Protein 6TR1 (pdb70)

Structure (mmCIF, N/CA/C/O backbone):
data_6TR1
#
_entry.id   6TR1
#
_cell.length_a   94.800
_cell.length_b   94.800
_cell.length_c   160.220
_cell.angle_alpha   90.000
_cell.angle_beta   90.000
_cell.angle_gamma   120.000
#
_symmetry.space_group_name_H-M   'H 3'
#
loop_
_entity.id
_entity.type
_entity.pdbx_description
1 polymer 'Cytochrome c6'
2 polymer 'Cytochrome c6'
3 polymer 'Cytochrome c6'
4 non-polymer 'HEME C'
5 non-polymer 'SODIUM ION'
6 water water
#
loop_
_atom_site.group_PDB
_atom_site.id
_atom_site.type_symbol
_atom_site.label_atom_id
_atom_site.label_alt_id
_atom_site.label_comp_id
_atom_site.label_asym_id
_atom_site.label_entity_id
_atom_site.label_seq_id
_atom_site.pdbx_PDB_ins_code
_atom_site.Cartn_x
_atom_site.Cartn_y
_atom_site.Cartn_z
_atom_site.occupancy
_atom_site.B_iso_or_equiv
_atom_site.auth_seq_id
_atom_site.auth_comp_id
_atom_site.auth_asym_id
_atom_site.auth_atom_id
_atom_site.pdbx_PDB_model_num
ATOM 1 N N . ALA A 1 1 ? -40.016 4.458 -13.810 1.00 29.00 1 ALA A N 1
ATOM 2 C CA . ALA A 1 1 ? -39.353 4.127 -12.495 1.00 31.16 1 ALA A CA 1
ATOM 3 C C . ALA A 1 1 ? -39.399 2.705 -12.117 1.00 27.86 1 ALA A C 1
ATOM 4 O O . ALA A 1 1 ? -40.234 1.923 -12.576 1.00 27.36 1 ALA A O 1
ATOM 6 N N . ASP A 1 2 ? -38.517 2.397 -11.166 1.00 26.08 2 ASP A N 1
ATOM 7 C CA . ASP A 1 2 ? -38.407 1.064 -10.604 1.00 25.38 2 ASP A CA 1
ATOM 8 C C . ASP A 1 2 ? -39.122 1.202 -9.204 1.00 21.08 2 ASP A C 1
ATOM 9 O O . ASP A 1 2 ? -38.538 1.576 -8.259 1.00 24.87 2 ASP A O 1
ATOM 14 N N . LEU A 1 3 ? -40.391 0.917 -9.165 1.00 24.01 3 LEU A N 1
ATOM 15 C CA . LEU A 1 3 ? -41.192 0.952 -7.922 1.00 24.35 3 LEU A CA 1
ATOM 16 C C . LEU A 1 3 ? -40.637 0.098 -6.782 1.00 22.39 3 LEU A C 1
ATOM 17 O O . LEU A 1 3 ? -40.697 0.520 -5.625 1.00 19.91 3 LEU A O 1
ATOM 22 N N . ALA A 1 4 ? -40.091 -1.081 -7.087 1.00 23.56 4 ALA A N 1
ATOM 23 C CA . ALA A 1 4 ? -39.554 -1.963 -6.078 1.00 24.26 4 ALA A CA 1
ATOM 24 C C . ALA A 1 4 ? -38.288 -1.304 -5.458 1.00 22.34 4 ALA A C 1
ATOM 25 O O . ALA A 1 4 ? -38.078 -1.313 -4.230 1.00 20.05 4 ALA A O 1
ATOM 27 N N . ASN A 1 5 ? -37.493 -0.653 -6.285 1.00 21.44 5 ASN A N 1
ATOM 28 C CA . ASN A 1 5 ? -36.326 0.069 -5.809 1.00 24.22 5 ASN A CA 1
ATOM 29 C C . ASN A 1 5 ? -36.740 1.254 -4.936 1.00 21.03 5 ASN A C 1
ATOM 30 O O . ASN A 1 5 ? -36.135 1.531 -3.880 1.00 17.10 5 ASN A O 1
ATOM 35 N N . GLY A 1 6 ? -37.775 1.945 -5.390 1.00 19.04 6 GLY A N 1
ATOM 36 C CA . GLY A 1 6 ? -38.384 3.007 -4.602 1.00 20.06 6 GLY A CA 1
ATOM 37 C C . GLY A 1 6 ? -38.765 2.646 -3.162 1.00 18.31 6 GLY A C 1
ATOM 38 O O . GLY A 1 6 ? -38.549 3.400 -2.209 1.00 16.43 6 GLY A O 1
ATOM 39 N N . ALA A 1 7 ? -39.444 1.497 -3.036 1.00 16.52 7 ALA A N 1
ATOM 40 C CA . ALA A 1 7 ? -39.856 0.968 -1.789 1.00 17.81 7 ALA A CA 1
ATOM 41 C C . ALA A 1 7 ? -38.648 0.719 -0.812 1.00 14.80 7 ALA A C 1
ATOM 42 O O . ALA A 1 7 ? -38.842 0.925 0.356 1.00 17.37 7 ALA A O 1
ATOM 44 N N . LYS A 1 8 ? -37.558 0.049 -1.298 1.00 14.69 8 LYS A N 1
ATOM 45 C CA . LYS A 1 8 ? -36.372 -0.042 -0.591 1.00 20.19 8 LYS A CA 1
ATOM 46 C C . LYS A 1 8 ? -35.758 1.239 -0.127 1.00 17.73 8 LYS A C 1
ATOM 47 O O . LYS A 1 8 ? -35.428 1.380 1.041 1.00 16.70 8 LYS A O 1
ATOM 53 N N . VAL A 1 9 ? -35.682 2.229 -1.018 1.00 20.33 9 VAL A N 1
ATOM 54 C CA . VAL A 1 9 ? -35.318 3.640 -0.692 1.00 18.47 9 VAL A CA 1
ATOM 55 C C . VAL A 1 9 ? -36.129 4.267 0.436 1.00 15.34 9 VAL A C 1
ATOM 56 O O . VAL A 1 9 ? -35.616 4.714 1.401 1.00 18.19 9 VAL A O 1
ATOM 60 N N . PHE A 1 10 ? -37.419 4.139 0.328 1.00 17.02 10 PHE A N 1
ATOM 61 C CA . PHE A 1 10 ? -38.396 4.576 1.286 1.00 15.16 10 PHE A CA 1
ATOM 62 C C . PHE A 1 10 ? -38.125 3.987 2.656 1.00 15.61 10 PHE A C 1
ATOM 63 O O . PHE A 1 10 ? -38.019 4.732 3.679 1.00 17.65 10 PHE A O 1
ATOM 71 N N . SER A 1 11 ? -37.915 2.632 2.653 1.00 19.57 11 SER A N 1
ATOM 72 C CA . SER A 1 11 ? -37.742 1.889 3.903 1.00 18.33 11 SER A CA 1
ATOM 73 C C . SER A 1 11 ? -36.537 2.457 4.718 1.00 17.53 11 SER A C 1
ATOM 74 O O . SER A 1 11 ? -36.585 2.671 5.931 1.00 21.31 11 SER A O 1
ATOM 77 N N . GLY A 1 12 ? -35.456 2.742 4.026 1.00 18.69 12 GLY A N 1
ATOM 78 C CA . GLY A 1 12 ? -34.214 3.169 4.639 1.00 18.01 12 GLY A CA 1
ATOM 79 C C . GLY A 1 12 ? -34.111 4.635 4.929 1.00 17.11 12 GLY A C 1
ATOM 80 O O . GLY A 1 12 ? -33.197 5.043 5.621 1.00 19.59 12 GLY A O 1
ATOM 81 N N . ASN A 1 13 ? -34.904 5.435 4.177 1.00 18.97 13 ASN A N 1
ATOM 82 C CA . ASN A 1 13 ? -34.628 6.886 4.134 1.00 18.39 13 ASN A CA 1
ATOM 83 C C . ASN A 1 13 ? -35.803 7.755 4.447 1.00 16.38 13 ASN A C 1
ATOM 84 O O . ASN A 1 13 ? -35.573 8.934 4.674 1.00 19.98 13 ASN A O 1
ATOM 89 N N . CYS A 1 14 ? -37.016 7.221 4.423 1.00 17.60 14 CYS A N 1
ATOM 90 C CA . CYS A 1 14 ? -38.195 8.048 4.580 1.00 15.41 14 CYS A CA 1
ATOM 91 C C . CYS A 1 14 ? -39.145 7.591 5.719 1.00 16.76 14 CYS A C 1
ATOM 92 O O . CYS A 1 14 ? -39.776 8.369 6.408 1.00 20.04 14 CYS A O 1
ATOM 95 N N . ALA A 1 15 ? -39.227 6.326 5.904 1.00 19.18 15 ALA A N 1
ATOM 96 C CA . ALA A 1 15 ? -40.173 5.753 6.883 1.00 19.73 15 ALA A CA 1
ATOM 97 C C . ALA A 1 15 ? -39.859 6.008 8.385 1.00 19.43 15 ALA A C 1
ATOM 98 O O . ALA A 1 15 ? -40.806 5.934 9.175 1.00 27.25 15 ALA A O 1
ATOM 100 N N . ALA A 1 16 ? -38.624 6.394 8.776 1.00 21.46 16 ALA A N 1
ATOM 101 C CA . ALA A 1 16 ? -38.395 6.876 10.153 1.00 22.76 16 ALA A CA 1
ATOM 102 C C . ALA A 1 16 ? -39.334 8.066 10.473 1.00 24.95 16 ALA A C 1
ATOM 103 O O . ALA A 1 16 ? -39.719 8.321 11.658 1.00 24.68 16 ALA A O 1
ATOM 105 N N . CYS A 1 17 ? -39.696 8.820 9.420 1.00 18.71 17 CYS A N 1
ATOM 106 C CA . CYS A 1 17 ? -40.698 9.916 9.628 1.00 17.64 17 CYS A CA 1
ATOM 107 C C . CYS A 1 17 ? -42.019 9.625 9.109 1.00 15.29 17 CYS A C 1
ATOM 108 O O . CYS A 1 17 ? -43.014 10.040 9.678 1.00 19.90 17 CYS A O 1
ATOM 111 N N . HIS A 1 18 ? -42.087 9.005 7.958 1.00 15.81 18 HIS A N 1
ATOM 112 C CA . HIS A 1 18 ? -43.343 8.743 7.239 1.00 17.72 18 HIS A CA 1
ATOM 113 C C . HIS A 1 18 ? -43.815 7.276 7.347 1.00 17.24 18 HIS A C 1
ATOM 114 O O . HIS A 1 18 ? -44.404 6.704 6.470 1.00 18.07 18 HIS A O 1
ATOM 121 N N . MET A 1 19 ? -43.600 6.783 8.581 1.00 26.74 19 MET A N 1
ATOM 122 C CA . MET A 1 19 ? -44.014 5.488 8.998 1.00 27.57 19 MET A CA 1
ATOM 123 C C . MET A 1 19 ? -45.403 5.132 8.526 1.00 20.49 19 MET A C 1
ATOM 124 O O . MET A 1 19 ? -46.366 5.799 8.927 1.00 19.21 19 MET A O 1
ATOM 129 N N . GLY A 1 20 ? -45.514 4.136 7.678 1.00 22.57 20 GLY A N 1
ATOM 130 C CA . GLY A 1 20 ? -46.843 3.706 7.200 1.00 21.72 20 GLY A CA 1
ATOM 131 C C . GLY A 1 20 ? -47.699 4.770 6.492 1.00 19.97 20 GLY A C 1
ATOM 132 O O . GLY A 1 20 ? -48.851 4.618 6.301 1.00 22.92 20 GLY A O 1
ATOM 133 N N . GLY A 1 21 ? -47.023 5.856 6.075 1.00 22.31 21 GLY A N 1
ATOM 134 C CA . GLY A 1 21 ? -47.652 6.801 5.225 1.00 20.76 21 GLY A CA 1
ATOM 135 C C . GLY A 1 21 ? -48.010 8.025 6.027 1.00 17.78 21 GLY A C 1
ATOM 136 O O . GLY A 1 21 ? -48.648 8.902 5.456 1.00 16.67 21 GLY A O 1
ATOM 137 N N . GLY A 1 22 ? -47.571 8.136 7.297 1.00 16.51 22 GLY A N 1
ATOM 138 C CA . GLY A 1 22 ? -47.995 9.220 8.192 1.00 18.22 22 GLY A CA 1
ATOM 139 C C . GLY A 1 22 ? -46.909 10.294 8.150 1.00 18.00 22 GLY A C 1
ATOM 140 O O . GLY A 1 22 ? -46.259 10.583 7.069 1.00 21.11 22 GLY A O 1
ATOM 141 N N . ASN A 1 23 ? -46.712 10.876 9.294 1.00 18.79 23 ASN A N 1
ATOM 142 C CA . ASN A 1 23 ? -45.713 11.940 9.538 1.00 19.85 23 ASN A CA 1
ATOM 143 C C . ASN A 1 23 ? -45.631 12.250 11.057 1.00 17.51 23 ASN A C 1
ATOM 144 O O . ASN A 1 23 ? -46.469 12.904 11.703 1.00 22.84 23 ASN A O 1
ATOM 149 N N . VAL A 1 24 ? -44.593 11.675 11.603 1.00 19.23 24 VAL A N 1
ATOM 150 C CA . VAL A 1 24 ? -44.343 11.805 13.046 1.00 19.32 24 VAL A CA 1
ATOM 151 C C . VAL A 1 24 ? -43.913 13.172 13.442 1.00 20.16 24 VAL A C 1
ATOM 152 O O . VAL A 1 24 ? -44.030 13.474 14.646 1.00 25.69 24 VAL A O 1
ATOM 156 N N . VAL A 1 25 ? -43.418 14.021 12.492 1.00 16.44 25 VAL A N 1
ATOM 157 C CA . VAL A 1 25 ? -42.861 15.368 12.817 1.00 18.10 25 VAL A CA 1
ATOM 158 C C . VAL A 1 25 ? -43.939 16.486 12.733 1.00 18.94 25 VAL A C 1
ATOM 159 O O . VAL A 1 25 ? -44.047 17.307 13.588 1.00 21.11 25 VAL A O 1
ATOM 163 N N . MET A 1 26 ? -44.721 16.498 11.641 1.00 19.24 26 MET A N 1
ATOM 164 C CA . MET A 1 26 ? -45.781 17.481 11.374 1.00 22.01 26 MET A CA 1
ATOM 165 C C . MET A 1 26 ? -46.943 16.639 10.866 1.00 20.74 26 MET A C 1
ATOM 166 O O . MET A 1 26 ? -46.954 16.231 9.691 1.00 18.77 26 MET A O 1
ATOM 171 N N . ALA A 1 27 ? -47.921 16.409 11.786 1.00 18.45 27 ALA A N 1
ATOM 172 C CA . ALA A 1 27 ? -48.868 15.275 11.598 1.00 18.71 27 ALA A CA 1
ATOM 173 C C . ALA A 1 27 ? -49.928 15.500 10.574 1.00 14.30 27 ALA A C 1
ATOM 174 O O . ALA A 1 27 ? -50.514 14.556 10.073 1.00 20.26 27 ALA A O 1
ATOM 176 N N . ASN A 1 28 ? -50.098 16.780 10.099 1.00 16.79 28 ASN A N 1
ATOM 177 C CA . ASN A 1 28 ? -50.944 17.131 8.943 1.00 16.98 28 ASN A CA 1
ATOM 178 C C . ASN A 1 28 ? -50.270 16.867 7.548 1.00 13.73 28 ASN A C 1
ATOM 179 O O . ASN A 1 28 ? -51.034 16.756 6.611 1.00 20.35 28 ASN A O 1
ATOM 184 N N . LYS A 1 29 ? -48.995 16.671 7.511 1.00 15.67 29 LYS A N 1
ATOM 185 C CA . LYS A 1 29 ? -48.334 16.548 6.237 1.00 22.30 29 LYS A CA 1
ATOM 186 C C . LYS A 1 29 ? -48.033 15.129 5.906 1.00 16.67 29 LYS A C 1
ATOM 187 O O . LYS A 1 29 ? -46.909 14.780 5.848 1.00 16.50 29 LYS A O 1
ATOM 193 N N . THR A 1 30 ? -49.058 14.320 5.754 1.00 16.70 30 THR A N 1
ATOM 194 C CA . THR A 1 30 ? -48.848 12.854 5.471 1.00 15.02 30 THR A CA 1
ATOM 195 C C . THR A 1 30 ? -48.659 12.598 3.965 1.00 14.81 30 THR A C 1
ATOM 196 O O . THR A 1 30 ? -48.695 13.527 3.157 1.00 15.36 30 THR A O 1
ATOM 200 N N . LEU A 1 31 ? -48.407 11.323 3.644 1.00 15.84 31 LEU A N 1
ATOM 201 C CA . LEU A 1 31 ? -48.268 10.809 2.357 1.00 16.03 31 LEU A CA 1
ATOM 202 C C . LEU A 1 31 ? -49.534 10.263 1.828 1.00 16.49 31 LEU A C 1
ATOM 203 O O . LEU A 1 31 ? -49.522 9.722 0.748 1.00 17.11 31 LEU A O 1
ATOM 208 N N . LYS A 1 32 ? -50.671 10.459 2.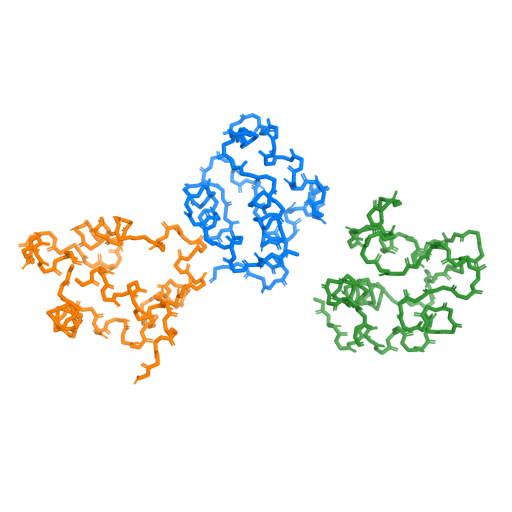503 1.00 18.25 32 LYS A N 1
ATOM 209 C CA . LYS A 1 32 ? -51.956 10.020 1.930 1.00 18.65 32 LYS A CA 1
ATOM 210 C C . LYS A 1 32 ? -52.409 10.882 0.813 1.00 15.02 32 LYS A C 1
ATOM 211 O O . LYS A 1 32 ? -52.087 12.085 0.770 1.00 16.26 32 LYS A O 1
ATOM 217 N N . LYS A 1 33 ? -53.130 10.297 -0.151 1.00 18.32 33 LYS A N 1
ATOM 218 C CA . LYS A 1 33 ? -53.466 10.978 -1.358 1.00 17.99 33 LYS A CA 1
ATOM 219 C C . LYS A 1 33 ? -54.216 12.273 -1.068 1.00 16.25 33 LYS A C 1
ATOM 220 O O . LYS A 1 33 ? -53.857 13.386 -1.689 1.00 14.79 33 LYS A O 1
ATOM 226 N N . GLU A 1 34 ? -55.271 12.192 -0.268 1.00 19.95 34 GLU A N 1
ATOM 227 C CA . GLU A 1 34 ? -56.002 13.434 0.057 1.00 19.80 34 GLU A CA 1
ATOM 228 C C . GLU A 1 34 ? -55.126 14.566 0.605 1.00 20.51 34 GLU A C 1
ATOM 229 O O . GLU A 1 34 ? -55.388 15.796 0.248 1.00 23.44 34 GLU A O 1
ATOM 235 N N . ALA A 1 35 ? -54.182 14.213 1.490 1.00 15.89 35 ALA A N 1
ATOM 236 C CA . ALA A 1 35 ? -53.284 15.146 2.079 1.00 15.18 35 ALA A CA 1
ATOM 237 C C . ALA A 1 35 ? -52.395 15.754 0.989 1.00 13.25 35 ALA A C 1
ATOM 238 O O . ALA A 1 35 ? -52.317 16.989 0.823 1.00 15.51 35 ALA A O 1
ATOM 240 N N . LEU A 1 36 ? -51.767 14.890 0.192 1.00 14.43 36 LEU A N 1
ATOM 241 C CA . LEU A 1 36 ? -50.970 15.435 -0.869 1.00 14.12 36 LEU A CA 1
ATOM 242 C C . LEU A 1 36 ? -51.677 16.386 -1.787 1.00 14.84 36 LEU A C 1
ATOM 243 O O . LEU A 1 36 ? -51.103 17.529 -2.160 1.00 15.40 36 LEU A O 1
ATOM 248 N N . GLU A 1 37 ? -52.875 15.959 -2.187 1.00 17.16 37 GLU A N 1
ATOM 249 C CA . GLU A 1 37 ? -53.662 16.877 -3.048 1.00 15.87 37 GLU A CA 1
ATOM 250 C C . GLU A 1 37 ? -53.973 18.255 -2.367 1.00 15.81 37 GLU A C 1
ATOM 251 O O . GLU A 1 37 ? -53.968 19.298 -3.039 1.00 15.51 37 GLU A O 1
ATOM 257 N N . GLN A 1 38 ? -54.256 18.304 -1.059 1.00 17.58 38 GLN A N 1
ATOM 258 C CA . GLN A 1 38 ? -54.498 19.594 -0.346 1.00 17.97 38 GLN A CA 1
ATOM 259 C C . GLN A 1 38 ? -53.326 20.619 -0.509 1.00 17.47 38 GLN A C 1
ATOM 260 O O . GLN A 1 38 ? -53.558 21.834 -0.642 1.00 17.42 38 GLN A O 1
ATOM 266 N N . PHE A 1 39 ? -52.080 20.125 -0.540 1.00 17.49 39 PHE A N 1
ATOM 267 C CA . PHE A 1 39 ? -50.917 20.932 -0.729 1.00 17.59 39 PHE A CA 1
ATOM 268 C C . PHE A 1 39 ? -50.275 20.973 -2.107 1.00 15.63 39 PHE A C 1
ATOM 269 O O . PHE A 1 39 ? -49.091 21.354 -2.150 1.00 19.78 39 PHE A O 1
ATOM 277 N N . GLY A 1 40 ? -51.017 20.570 -3.145 1.00 15.11 40 GLY A N 1
ATOM 278 C CA . GLY A 1 40 ? -50.470 20.535 -4.491 1.00 17.91 40 GLY A CA 1
ATOM 279 C C . GLY A 1 40 ? -49.192 19.652 -4.659 1.00 18.14 40 GLY A C 1
ATOM 280 O O . GLY A 1 40 ? -48.319 19.939 -5.512 1.00 19.10 40 GLY A O 1
ATOM 281 N N . MET A 1 41 ? -49.121 18.555 -3.885 1.00 15.76 41 MET A N 1
ATOM 282 C CA . MET A 1 41 ? -47.935 17.671 -3.865 1.00 18.10 41 MET A CA 1
ATOM 283 C C . MET A 1 41 ? -48.288 16.315 -4.465 1.00 16.76 41 MET A C 1
ATOM 284 O O . MET A 1 41 ? -47.438 15.465 -4.484 1.00 16.55 41 MET A O 1
ATOM 289 N N . TYR A 1 42 ? -49.451 16.113 -5.120 1.00 16.97 42 TYR A N 1
ATOM 290 C CA . TYR A 1 42 ? -49.729 14.853 -5.666 1.00 18.23 42 TYR A CA 1
ATOM 291 C C . TYR A 1 42 ? -49.282 14.777 -7.149 1.00 16.32 42 TYR A C 1
ATOM 292 O O . TYR A 1 42 ? -50.091 14.635 -8.054 1.00 17.77 42 TYR A O 1
ATOM 301 N N . SER A 1 43 ? -47.967 14.782 -7.335 1.00 13.80 43 SER A N 1
ATOM 302 C CA . SER A 1 43 ? -47.322 14.650 -8.588 1.00 15.20 43 SER A CA 1
ATOM 303 C C . SER A 1 43 ? -45.872 14.228 -8.452 1.00 15.58 43 SER A C 1
ATOM 304 O O . SER A 1 43 ? -45.135 14.507 -7.431 1.00 14.13 43 SER A O 1
ATOM 307 N N . GLU A 1 44 ? -45.391 13.546 -9.496 1.00 14.03 44 GLU A N 1
ATOM 308 C CA . GLU A 1 44 ? -44.026 13.088 -9.375 1.00 17.94 44 GLU A CA 1
ATOM 309 C C . GLU A 1 44 ? -43.040 14.211 -9.252 1.00 17.01 44 GLU A C 1
ATOM 310 O O . GLU A 1 44 ? -42.110 14.153 -8.352 1.00 14.21 44 GLU A O 1
ATOM 316 N N . GLU A 1 45 ? -43.187 15.254 -10.113 1.00 17.14 45 GLU A N 1
ATOM 317 C CA . GLU A 1 45 ? -42.294 16.330 -10.100 1.00 17.77 45 GLU A CA 1
ATOM 318 C C . GLU A 1 45 ? -42.360 17.118 -8.785 1.00 15.32 45 GLU A C 1
ATOM 319 O O . GLU A 1 45 ? -41.260 17.434 -8.219 1.00 17.25 45 GLU A O 1
ATOM 325 N N . ALA A 1 46 ? -43.550 17.290 -8.185 1.00 15.11 46 ALA A N 1
ATOM 326 C CA . ALA A 1 46 ? -43.583 17.946 -6.857 1.00 12.58 46 ALA A CA 1
ATOM 327 C C . ALA A 1 46 ? -42.754 17.196 -5.738 1.00 13.08 46 ALA A C 1
ATOM 328 O O . ALA A 1 46 ? -42.004 17.818 -4.891 1.00 13.30 46 ALA A O 1
ATOM 330 N N . ILE A 1 47 ? -42.892 15.868 -5.714 1.00 12.51 47 ILE A N 1
ATOM 331 C CA . ILE A 1 47 ? -42.252 15.077 -4.711 1.00 14.67 47 ILE A CA 1
ATOM 332 C C . ILE A 1 47 ? -40.756 15.070 -4.940 1.00 15.49 47 ILE A C 1
ATOM 333 O O . ILE A 1 47 ? -39.992 15.159 -4.045 1.00 14.44 47 ILE A O 1
ATOM 338 N N . ILE A 1 48 ? -40.351 14.782 -6.175 1.00 17.70 48 ILE A N 1
ATOM 339 C CA . ILE A 1 48 ? -38.922 14.873 -6.562 1.00 17.56 48 ILE A CA 1
ATOM 340 C C . ILE A 1 48 ? -38.311 16.182 -6.070 1.00 16.83 48 ILE A C 1
ATOM 341 O O . ILE A 1 48 ? -37.295 16.150 -5.448 1.00 15.28 48 ILE A O 1
ATOM 346 N N . TYR A 1 49 ? -38.989 17.309 -6.329 1.00 14.11 49 TYR A N 1
ATOM 347 C CA . TYR A 1 49 ? -38.533 18.610 -5.851 1.00 14.49 49 TYR A CA 1
ATOM 348 C C . TYR A 1 49 ? -38.280 18.595 -4.409 1.00 16.54 49 TYR A C 1
ATOM 349 O O . TYR A 1 49 ? -37.217 19.034 -4.014 1.00 18.02 49 TYR A O 1
ATOM 358 N N . GLN A 1 50 ? -39.323 18.246 -3.654 1.00 16.31 50 GLN A N 1
ATOM 359 C CA . GLN A 1 50 ? -39.228 18.221 -2.154 1.00 19.13 50 GLN A CA 1
ATOM 360 C C . GLN A 1 50 ? -38.129 17.312 -1.596 1.00 16.84 50 GLN A C 1
ATOM 361 O O . GLN A 1 50 ? -37.537 17.701 -0.595 1.00 15.23 50 GLN A O 1
ATOM 367 N N . VAL A 1 51 ? -37.950 16.136 -2.174 1.00 17.04 51 VAL A N 1
ATOM 368 C CA . VAL A 1 51 ? -36.963 15.156 -1.746 1.00 13.88 51 VAL A CA 1
ATOM 369 C C . VAL A 1 51 ? -35.513 15.730 -2.017 1.00 14.68 51 VAL A C 1
ATOM 370 O O . VAL A 1 51 ? -34.598 15.782 -1.168 1.00 17.33 51 VAL A O 1
ATOM 374 N N . GLN A 1 52 ? -35.360 16.255 -3.231 1.00 15.12 52 GLN A N 1
ATOM 375 C CA . GLN A 1 52 ? -34.143 16.976 -3.575 1.00 20.61 52 GLN A CA 1
ATOM 376 C C . GLN A 1 52 ? -33.786 18.129 -2.625 1.00 15.72 52 GLN A C 1
ATOM 377 O O . GLN A 1 52 ? -32.655 18.199 -2.117 1.00 20.20 52 GLN A O 1
ATOM 383 N N . HIS A 1 53 ? -34.689 19.057 -2.264 1.00 15.46 53 HIS A N 1
ATOM 384 C CA . HIS A 1 53 ? -34.277 20.290 -1.619 1.00 18.89 53 HIS A CA 1
ATOM 385 C C . HIS A 1 53 ? -34.589 20.312 -0.106 1.00 17.25 53 HIS A C 1
ATOM 386 O O . HIS A 1 53 ? -34.109 21.182 0.632 1.00 20.05 53 HIS A O 1
ATOM 393 N N . GLY A 1 54 ? -35.355 19.303 0.387 1.00 18.61 54 GLY A N 1
ATOM 394 C CA . GLY A 1 54 ? -36.055 19.337 1.739 1.00 17.14 54 GLY A CA 1
ATOM 395 C C . GLY A 1 54 ? -37.082 20.442 1.863 1.00 17.76 54 GLY A C 1
ATOM 396 O O . GLY A 1 54 ? -37.356 21.194 0.825 1.00 17.99 54 GLY A O 1
ATOM 397 N N . LYS A 1 55 ? -37.594 20.603 3.106 1.00 17.63 55 LYS A N 1
ATOM 398 C CA . LYS A 1 55 ? -38.515 21.672 3.513 1.00 16.73 55 LYS A CA 1
ATOM 399 C C . LYS A 1 55 ? -38.677 21.657 4.986 1.00 16.59 55 LYS A C 1
ATOM 400 O O . LYS A 1 55 ? -39.227 20.685 5.552 1.00 20.41 55 LYS A O 1
ATOM 406 N N . ASN A 1 56 ? -38.176 22.729 5.610 1.00 22.92 56 ASN A N 1
ATOM 407 C CA . ASN A 1 56 ? -38.258 22.908 7.029 1.00 21.73 56 ASN A CA 1
ATOM 408 C C . ASN A 1 56 ? -37.613 21.726 7.688 1.00 20.81 56 ASN A C 1
ATOM 409 O O . ASN A 1 56 ? -36.411 21.419 7.430 1.00 21.32 56 ASN A O 1
ATOM 414 N N . ALA A 1 57 ? -38.360 21.030 8.544 1.00 19.87 57 ALA A N 1
ATOM 415 C CA . ALA A 1 57 ? -37.894 19.831 9.187 1.00 19.29 57 ALA A CA 1
ATOM 416 C C . ALA A 1 57 ? -37.588 18.576 8.330 1.00 18.61 57 ALA A C 1
ATOM 417 O O . ALA A 1 57 ? -36.965 17.612 8.789 1.00 22.36 57 ALA A O 1
ATOM 419 N N . MET A 1 58 ? -38.070 18.551 7.045 1.00 17.91 58 MET A N 1
ATOM 420 C CA . MET A 1 58 ? -37.672 17.498 6.164 1.00 18.63 58 MET A CA 1
ATOM 421 C C . MET A 1 58 ? -36.352 17.763 5.516 1.00 20.61 58 MET A C 1
ATOM 422 O O . MET A 1 58 ? -36.194 18.825 4.887 1.00 18.38 58 MET A O 1
ATOM 427 N N . PRO A 1 59 ? -35.378 16.880 5.756 1.00 18.71 59 PRO A N 1
ATOM 428 C CA . PRO A 1 59 ? -34.057 16.889 5.239 1.00 20.90 59 PRO A CA 1
ATOM 429 C C . PRO A 1 59 ? -34.105 16.936 3.682 1.00 16.48 59 PRO A C 1
ATOM 430 O O . PRO A 1 59 ? -35.061 16.394 3.065 1.00 18.27 59 PRO A O 1
ATOM 434 N N . ALA A 1 60 ? -33.044 17.540 3.091 1.00 16.77 60 ALA A N 1
ATOM 435 C CA . ALA A 1 60 ? -32.714 17.480 1.666 1.00 16.75 60 ALA A CA 1
ATOM 436 C C . ALA A 1 60 ? -31.964 16.150 1.349 1.00 18.62 60 ALA A C 1
ATOM 437 O O . ALA A 1 60 ? -31.125 15.674 2.165 1.00 25.16 60 ALA A O 1
ATOM 439 N N . PHE A 1 61 ? -32.246 15.484 0.239 1.00 17.26 61 PHE A N 1
ATOM 440 C CA . PHE A 1 61 ? -31.604 14.306 -0.169 1.00 17.81 61 PHE A CA 1
ATOM 441 C C . PHE A 1 61 ? -30.693 14.425 -1.369 1.00 19.49 61 PHE A C 1
ATOM 442 O O . PHE A 1 61 ? -30.065 13.463 -1.761 1.00 19.38 61 PHE A O 1
ATOM 450 N N . ALA A 1 62 ? -30.661 15.619 -1.999 1.00 22.06 62 ALA A N 1
ATOM 451 C CA . ALA A 1 62 ? -29.711 15.909 -3.036 1.00 25.99 62 ALA A CA 1
ATOM 452 C C . ALA A 1 62 ? -28.310 15.425 -2.652 1.00 24.00 62 ALA A C 1
ATOM 453 O O . ALA A 1 62 ? -27.876 15.623 -1.530 1.00 32.59 62 ALA A O 1
ATOM 455 N N . GLY A 1 63 ? -27.688 14.781 -3.609 1.00 25.51 63 GLY A N 1
ATOM 456 C CA . GLY A 1 63 ? -26.369 14.182 -3.502 1.00 32.48 63 GLY A CA 1
ATOM 457 C C . GLY A 1 63 ? -26.136 13.345 -2.250 1.00 31.56 63 GLY A C 1
ATOM 458 O O . GLY A 1 63 ? -25.016 13.302 -1.748 1.00 33.23 63 GLY A O 1
ATOM 459 N N . ARG A 1 64 ? -27.201 12.711 -1.757 1.00 29.76 64 ARG A N 1
ATOM 460 C CA . ARG A 1 64 ? -27.139 11.615 -0.808 1.00 25.45 64 ARG A CA 1
ATOM 461 C C . ARG A 1 64 ? -27.743 10.400 -1.416 1.00 26.67 64 ARG A C 1
ATOM 462 O O . ARG A 1 64 ? -27.170 9.290 -1.310 1.00 30.68 64 ARG A O 1
ATOM 470 N N . LEU A 1 65 ? -28.911 10.593 -2.040 1.00 25.51 65 LEU A N 1
ATOM 471 C CA . LEU A 1 65 ? -29.490 9.599 -2.907 1.00 27.45 65 LEU A CA 1
ATOM 472 C C . LEU A 1 65 ? -29.175 9.974 -4.319 1.00 23.28 65 LEU A C 1
ATOM 473 O O . LEU A 1 65 ? -29.093 11.133 -4.568 1.00 27.51 65 LEU A O 1
ATOM 478 N N . THR A 1 66 ? -28.996 9.019 -5.241 1.00 26.43 66 THR A N 1
ATOM 479 C CA . THR A 1 66 ? -28.870 9.250 -6.723 1.00 27.56 66 THR A CA 1
ATOM 480 C C . THR A 1 66 ? -30.148 9.822 -7.302 1.00 28.92 66 THR A C 1
ATOM 481 O O . THR A 1 66 ? -31.208 9.778 -6.682 1.00 24.24 66 THR A O 1
ATOM 485 N N . ASP A 1 67 ? -30.028 10.406 -8.482 1.00 27.98 67 ASP A N 1
ATOM 486 C CA . ASP A 1 67 ? -31.145 10.795 -9.299 1.00 27.20 67 ASP A CA 1
ATOM 487 C C . ASP A 1 67 ? -32.123 9.623 -9.426 1.00 25.98 67 ASP A C 1
ATOM 488 O O . ASP A 1 67 ? -33.257 9.855 -9.218 1.00 21.41 67 ASP A O 1
ATOM 493 N N . GLU A 1 68 ? -31.666 8.387 -9.723 1.00 24.08 68 GLU A N 1
ATOM 494 C CA . GLU A 1 68 ? -32.572 7.305 -9.989 1.00 25.91 68 GLU A CA 1
ATOM 495 C C . GLU A 1 68 ? -33.369 6.909 -8.729 1.00 22.58 68 GLU A C 1
ATOM 496 O O . GLU A 1 68 ? -34.496 6.557 -8.841 1.00 21.90 68 GLU A O 1
ATOM 502 N N . GLN A 1 69 ? -32.701 6.786 -7.614 1.00 23.05 69 GLN A N 1
ATOM 503 C CA . GLN A 1 69 ? -33.344 6.531 -6.332 1.00 22.56 69 GLN A CA 1
ATOM 504 C C . GLN A 1 69 ? -34.355 7.618 -5.946 1.00 20.64 69 GLN A C 1
ATOM 505 O O . GLN A 1 69 ? -35.363 7.298 -5.378 1.00 20.12 69 GLN A O 1
ATOM 511 N N . ILE A 1 70 ? -34.079 8.879 -6.287 1.00 18.93 70 ILE A N 1
ATOM 512 C CA . ILE A 1 70 ? -35.022 9.961 -5.901 1.00 19.67 70 ILE A CA 1
ATOM 513 C C . ILE A 1 70 ? -36.315 9.837 -6.824 1.00 18.59 70 ILE A C 1
ATOM 514 O O . ILE A 1 70 ? -37.464 9.972 -6.389 1.00 19.36 70 ILE A O 1
ATOM 519 N N . GLN A 1 71 ? -36.123 9.601 -8.118 1.00 20.26 71 GLN A N 1
ATOM 520 C CA . GLN A 1 71 ? -37.248 9.338 -9.055 1.00 24.64 71 GLN A CA 1
ATOM 521 C C . GLN A 1 71 ? -38.075 8.164 -8.650 1.00 19.29 71 GLN A C 1
ATOM 522 O O . GLN A 1 71 ? -39.380 8.130 -8.724 1.00 21.06 71 GLN A O 1
ATOM 528 N N . ASP A 1 72 ? -37.344 7.163 -8.160 1.00 16.64 72 ASP A N 1
ATOM 529 C CA . ASP A 1 72 ? -37.992 5.882 -7.914 1.00 18.06 72 ASP A CA 1
ATOM 530 C C . ASP A 1 72 ? -38.836 5.971 -6.621 1.00 17.15 72 ASP A C 1
ATOM 531 O O . ASP A 1 72 ? -39.890 5.419 -6.590 1.00 15.77 72 ASP A O 1
ATOM 536 N N . VAL A 1 73 ? -38.340 6.696 -5.595 1.00 16.22 73 VAL A N 1
ATOM 537 C CA . VAL A 1 73 ? -39.025 6.834 -4.338 1.00 18.61 73 VAL A CA 1
ATOM 538 C C . VAL A 1 73 ? -40.239 7.727 -4.526 1.00 15.49 73 VAL A C 1
ATOM 539 O O . VAL A 1 73 ? -41.291 7.444 -3.957 1.00 17.73 73 VAL A O 1
ATOM 543 N N . ALA A 1 74 ? -40.076 8.788 -5.376 1.00 17.29 74 ALA A N 1
ATOM 544 C CA . ALA A 1 74 ? -41.217 9.599 -5.678 1.00 15.74 74 ALA A CA 1
ATOM 545 C C . ALA A 1 74 ? -42.341 8.780 -6.312 1.00 18.72 74 ALA A C 1
ATOM 546 O O . ALA A 1 74 ? -43.458 8.953 -5.925 1.00 18.64 74 ALA A O 1
ATOM 548 N N . ALA A 1 75 ? -41.992 7.938 -7.305 1.00 19.06 75 ALA A N 1
ATOM 549 C CA . ALA A 1 75 ? -42.924 7.149 -8.032 1.00 16.96 75 ALA A CA 1
ATOM 550 C C . ALA A 1 75 ? -43.509 6.171 -7.035 1.00 16.03 75 ALA A C 1
ATOM 551 O O . ALA A 1 75 ? -44.770 5.871 -7.161 1.00 18.94 75 ALA A O 1
ATOM 553 N N . TYR A 1 76 ? -42.664 5.660 -6.133 1.00 18.07 76 TYR A N 1
ATOM 554 C CA . TYR A 1 76 ? -43.235 4.728 -5.115 1.00 16.37 76 TYR A CA 1
ATOM 555 C C . TYR A 1 76 ? -44.286 5.399 -4.232 1.00 16.07 76 TYR A C 1
ATOM 556 O O . TYR A 1 76 ? -45.375 4.795 -3.961 1.00 16.18 76 TYR A O 1
ATOM 565 N N . VAL A 1 77 ? -44.029 6.627 -3.806 1.00 16.09 77 VAL A N 1
ATOM 566 C CA . VAL A 1 77 ? -44.937 7.251 -2.897 1.00 14.29 77 VAL A CA 1
ATOM 567 C C . VAL A 1 77 ? -46.308 7.487 -3.586 1.00 16.10 77 VAL A C 1
ATOM 568 O O . VAL A 1 77 ? -47.374 7.258 -3.041 1.00 15.14 77 VAL A O 1
ATOM 572 N N . LEU A 1 78 ? -46.273 7.932 -4.851 1.00 18.32 78 LEU A N 1
ATOM 573 C CA . LEU A 1 78 ? -47.553 8.200 -5.558 1.00 19.31 78 LEU A CA 1
ATOM 574 C C . LEU A 1 78 ? -48.331 6.932 -5.801 1.00 21.25 78 LEU A C 1
ATOM 575 O O . LEU A 1 78 ? -49.531 6.930 -5.725 1.00 25.56 78 LEU A O 1
ATOM 580 N N . ASP A 1 79 ? -47.629 5.864 -6.097 1.00 19.01 79 ASP A N 1
ATOM 581 C CA . ASP A 1 79 ? -48.238 4.609 -6.373 1.00 24.21 79 ASP A CA 1
ATOM 582 C C . ASP A 1 79 ? -48.810 4.017 -5.047 1.00 23.31 79 ASP A C 1
ATOM 583 O O . ASP A 1 79 ? -49.939 3.550 -5.100 1.00 24.25 79 ASP A O 1
ATOM 588 N N . GLN A 1 80 ? -48.110 4.190 -3.927 1.00 19.42 80 GLN A N 1
ATOM 589 C CA . GLN A 1 80 ? -48.609 3.652 -2.575 1.00 18.91 80 GLN A CA 1
ATOM 590 C C . GLN A 1 80 ? -49.861 4.495 -2.212 1.00 19.01 80 GLN A C 1
ATOM 591 O O . GLN A 1 80 ? -50.849 3.965 -1.715 1.00 24.08 80 GLN A O 1
ATOM 597 N N . ALA A 1 81 ? -49.844 5.824 -2.530 1.00 19.78 81 ALA A N 1
ATOM 598 C CA . ALA A 1 81 ? -50.863 6.704 -2.079 1.00 17.88 81 ALA A CA 1
ATOM 599 C C . ALA A 1 81 ? -52.056 6.358 -2.828 1.00 20.67 81 ALA A C 1
ATOM 600 O O . ALA A 1 81 ? -53.118 6.415 -2.293 1.00 25.50 81 ALA A O 1
ATOM 602 N N . ALA A 1 82 ? -51.865 6.008 -4.085 1.00 20.81 82 ALA A N 1
ATOM 603 C CA . ALA A 1 82 ? -52.991 5.650 -4.959 1.00 24.89 82 ALA A CA 1
ATOM 604 C C . ALA A 1 82 ? -53.650 4.306 -4.576 1.00 26.82 82 ALA A C 1
ATOM 605 O O . ALA A 1 82 ? -54.865 4.163 -4.749 1.00 31.34 82 ALA A O 1
ATOM 607 N N . LYS A 1 83 ? -52.861 3.376 -4.063 1.00 28.49 83 LYS A N 1
ATOM 608 C CA . LYS A 1 83 ? -53.288 2.055 -3.613 1.00 30.93 83 LYS A CA 1
ATOM 609 C C . LYS A 1 83 ? -53.868 2.155 -2.213 1.00 30.84 83 LYS A C 1
ATOM 610 O O . LYS A 1 83 ? -54.657 1.322 -1.810 1.00 33.23 83 LYS A O 1
ATOM 616 N N . GLY A 1 84 ? -53.437 3.149 -1.422 1.00 32.62 84 GLY A N 1
ATOM 617 C CA . GLY A 1 84 ? -53.714 3.135 0.036 1.00 25.99 84 GLY A CA 1
ATOM 618 C C . GLY A 1 84 ? -52.526 2.709 0.906 1.00 25.45 84 GLY A C 1
ATOM 619 O O . GLY A 1 84 ? -51.833 1.691 0.602 1.00 24.00 84 GLY A O 1
ATOM 620 N N . TRP A 1 85 ? -52.294 3.481 1.938 1.00 24.86 85 TRP A N 1
ATOM 621 C CA . TRP A 1 85 ? -51.254 3.121 2.930 1.00 23.71 85 TRP A CA 1
ATOM 622 C C . TRP A 1 85 ? -51.700 2.259 4.069 1.00 25.46 85 TRP A C 1
ATOM 623 O O . TRP A 1 85 ? -52.890 2.345 4.524 1.00 26.18 85 TRP A O 1
ATOM 634 N N . VAL A 1 86 ? -50.678 1.511 4.559 1.00 30.09 86 VAL A N 1
ATOM 635 C CA . VAL A 1 86 ? -50.657 0.649 5.721 1.00 32.62 86 VAL A CA 1
ATOM 636 C C . VAL A 1 86 ? -51.380 -0.594 5.271 1.00 39.72 86 VAL A C 1
ATOM 637 O O . VAL A 1 86 ? -50.789 -1.655 5.198 1.00 42.88 86 VAL A O 1
ATOM 641 N N . ALA B 2 1 ? -25.390 -15.478 8.553 1.00 28.28 1 ALA C N 1
ATOM 642 C CA . ALA B 2 1 ? -26.503 -16.072 9.400 1.00 34.51 1 ALA C CA 1
ATOM 643 C C . ALA B 2 1 ? -26.773 -17.512 8.994 1.00 33.30 1 ALA C C 1
ATOM 644 O O . ALA B 2 1 ? -26.310 -18.005 7.953 1.00 37.96 1 ALA C O 1
ATOM 646 N N . ASP B 2 2 ? -27.473 -18.194 9.890 1.00 31.89 2 ASP C N 1
ATOM 647 C CA . ASP B 2 2 ? -27.924 -19.569 9.747 1.00 27.11 2 ASP C CA 1
ATOM 648 C C . ASP B 2 2 ? -29.430 -19.586 9.596 1.00 22.83 2 ASP C C 1
ATOM 649 O O . ASP B 2 2 ? -30.144 -19.629 10.600 1.00 23.86 2 ASP C O 1
ATOM 654 N N . LEU B 2 3 ? -29.898 -19.518 8.375 1.00 25.22 3 LEU C N 1
ATOM 655 C CA . LEU B 2 3 ? -31.274 -19.542 7.996 1.00 24.15 3 LEU C CA 1
ATOM 656 C C . LEU B 2 3 ? -32.093 -20.696 8.518 1.00 23.72 3 LEU C C 1
ATOM 657 O O . LEU B 2 3 ? -33.283 -20.599 8.764 1.00 24.67 3 LEU C O 1
ATOM 662 N N . ALA B 2 4 ? -31.449 -21.810 8.689 1.00 20.66 4 ALA C N 1
ATOM 663 C CA . ALA B 2 4 ? -32.170 -22.983 9.110 1.00 21.24 4 ALA C CA 1
ATOM 664 C C . ALA B 2 4 ? -32.364 -22.804 10.607 1.00 17.14 4 ALA C C 1
ATOM 665 O O . ALA B 2 4 ? -33.461 -23.158 11.011 1.00 19.49 4 ALA C O 1
ATOM 667 N N . ASN B 2 5 ? -31.363 -22.360 11.382 1.00 20.19 5 ASN C N 1
ATOM 668 C CA . ASN B 2 5 ? -31.621 -21.990 12.806 1.00 17.30 5 ASN C CA 1
ATOM 669 C C . ASN B 2 5 ? -32.718 -20.865 12.816 1.00 16.30 5 ASN C C 1
ATOM 670 O O . ASN B 2 5 ? -33.568 -20.830 13.802 1.00 19.86 5 ASN C O 1
ATOM 675 N N . GLY B 2 6 ? -32.670 -19.880 11.905 1.00 18.82 6 GLY C N 1
ATOM 676 C CA . GLY B 2 6 ? -33.687 -18.747 12.108 1.00 17.45 6 GLY C CA 1
ATOM 677 C C . GLY B 2 6 ? -35.071 -19.347 11.819 1.00 17.95 6 GLY C C 1
ATOM 678 O O . GLY B 2 6 ? -36.054 -18.889 12.322 1.00 14.77 6 GLY C O 1
ATOM 679 N N . ALA B 2 7 ? -35.164 -20.425 11.007 1.00 15.25 7 ALA C N 1
ATOM 680 C CA . ALA B 2 7 ? -36.496 -20.941 10.837 1.00 17.70 7 ALA C CA 1
ATOM 681 C C . ALA B 2 7 ? -37.161 -21.553 12.059 1.00 18.94 7 ALA C C 1
ATOM 682 O O . ALA B 2 7 ? -38.402 -21.534 12.241 1.00 17.14 7 ALA C O 1
ATOM 684 N N . LYS B 2 8 ? -36.309 -22.214 12.815 1.00 16.00 8 LYS C N 1
ATOM 685 C CA . LYS B 2 8 ? -36.656 -22.931 14.085 1.00 16.72 8 LYS C CA 1
ATOM 686 C C . LYS B 2 8 ? -36.925 -21.850 15.088 1.00 14.76 8 LYS C C 1
ATOM 687 O O . LYS B 2 8 ? -37.891 -21.980 15.815 1.00 15.09 8 LYS C O 1
ATOM 693 N N . VAL B 2 9 ? -36.199 -20.717 15.092 1.00 15.20 9 VAL C N 1
ATOM 694 C CA . VAL B 2 9 ? -36.447 -19.648 16.099 1.00 16.05 9 VAL C CA 1
ATOM 695 C C . VAL B 2 9 ? -37.871 -19.071 15.759 1.00 13.31 9 VAL C C 1
ATOM 696 O O . VAL B 2 9 ? -38.660 -18.811 16.656 1.00 14.68 9 VAL C O 1
ATOM 700 N N . PHE B 2 10 ? -38.181 -18.949 14.454 1.00 12.25 10 PHE C N 1
ATOM 701 C CA . PHE B 2 10 ? -39.425 -18.409 13.970 1.00 15.66 10 PHE C CA 1
ATOM 702 C C . PHE B 2 10 ? -40.538 -19.334 14.404 1.00 16.25 10 PHE C C 1
ATOM 703 O O . PHE B 2 10 ? -41.549 -18.863 14.883 1.00 15.13 10 PHE C O 1
ATOM 711 N N . SER B 2 11 ? -40.370 -20.613 14.058 1.00 12.88 11 SER C N 1
ATOM 712 C CA . SER B 2 11 ? -41.406 -21.565 14.430 1.00 17.01 11 SER C CA 1
ATOM 713 C C . SER B 2 11 ? -41.726 -21.490 15.963 1.00 14.41 11 SER C C 1
ATOM 714 O O . SER B 2 11 ? -42.909 -21.604 16.392 1.00 14.40 11 SER C O 1
ATOM 717 N N . GLY B 2 12 ? -40.706 -21.429 16.770 1.00 13.50 12 GLY C N 1
ATOM 718 C CA . GLY B 2 12 ? -40.777 -21.408 18.179 1.00 15.21 12 GLY C CA 1
ATOM 719 C C . GLY B 2 12 ? -41.366 -20.205 18.860 1.00 14.71 12 GLY C C 1
ATOM 720 O O . GLY B 2 12 ? -42.014 -20.339 19.896 1.00 14.45 12 GLY C O 1
ATOM 721 N N . ASN B 2 13 ? -41.109 -19.030 18.311 1.00 12.54 13 ASN C N 1
ATOM 722 C CA . ASN B 2 13 ? -41.340 -17.804 18.983 1.00 13.92 13 ASN C CA 1
ATOM 723 C C . ASN B 2 13 ? -42.206 -16.791 18.139 1.00 12.60 13 ASN C C 1
ATOM 724 O O . ASN B 2 13 ? -42.623 -15.869 18.765 1.00 12.01 13 ASN C O 1
ATOM 729 N N . CYS B 2 14 ? -42.314 -16.939 16.831 1.00 16.21 14 CYS C N 1
ATOM 730 C CA . CYS B 2 14 ? -42.952 -15.988 15.942 1.00 15.53 14 CYS C CA 1
ATOM 731 C C . CYS B 2 14 ? -44.197 -16.462 15.242 1.00 13.44 14 CYS C C 1
ATOM 732 O O . CYS B 2 14 ? -45.084 -15.632 15.043 1.00 16.04 14 CYS C O 1
ATOM 735 N N . ALA B 2 15 ? -44.273 -17.707 14.927 1.00 15.40 15 ALA C N 1
ATOM 736 C CA . ALA B 2 15 ? -45.318 -18.226 14.046 1.00 14.94 15 ALA C CA 1
ATOM 737 C C . ALA B 2 15 ? -46.702 -18.147 14.634 1.00 14.16 15 ALA C C 1
ATOM 738 O O . ALA B 2 15 ? -47.754 -18.086 13.862 1.00 11.47 15 ALA C O 1
ATOM 740 N N . ALA B 2 16 ? -46.797 -18.073 15.972 1.00 14.70 16 ALA C N 1
ATOM 741 C CA . ALA B 2 16 ? -48.109 -18.004 16.597 1.00 14.90 16 ALA C CA 1
ATOM 742 C C . ALA B 2 16 ? -48.877 -16.722 16.215 1.00 14.98 16 ALA C C 1
ATOM 743 O O . ALA B 2 16 ? -50.094 -16.705 15.907 1.00 17.53 16 ALA C O 1
ATOM 745 N N . CYS B 2 17 ? -48.083 -15.720 15.969 1.00 13.73 17 CYS C N 1
ATOM 746 C CA . CYS B 2 17 ? -48.621 -14.539 15.337 1.00 16.14 17 CYS C CA 1
ATOM 747 C C . CYS B 2 17 ? -48.365 -14.314 13.903 1.00 16.77 17 CYS C C 1
ATOM 748 O O . CYS B 2 17 ? -49.182 -13.604 13.279 1.00 19.50 17 CYS C O 1
ATOM 751 N N . HIS B 2 18 ? -47.237 -14.716 13.396 1.00 14.30 18 HIS C N 1
ATOM 752 C CA . HIS B 2 18 ? -46.794 -14.397 12.007 1.00 13.47 18 HIS C CA 1
ATOM 753 C C . HIS B 2 18 ? -46.708 -15.504 10.986 1.00 16.25 18 HIS C C 1
ATOM 754 O O . HIS B 2 18 ? -45.983 -15.406 9.965 1.00 15.71 18 HIS C O 1
ATOM 761 N N . MET B 2 19 ? -47.385 -16.620 11.254 1.00 17.59 19 MET C N 1
ATOM 762 C CA . MET B 2 19 ? -47.357 -17.670 10.337 1.00 20.04 19 MET C CA 1
ATOM 763 C C . MET B 2 19 ? -47.668 -17.199 8.896 1.00 18.34 19 MET C C 1
ATOM 764 O O . MET B 2 19 ? -48.547 -16.354 8.658 1.00 23.90 19 MET C O 1
ATOM 769 N N . GLY B 2 20 ? -46.842 -17.703 8.041 1.00 17.03 20 GLY C N 1
ATOM 770 C CA . GLY B 2 20 ? -46.844 -17.354 6.636 1.00 18.83 20 GLY C CA 1
ATOM 771 C C . GLY B 2 20 ? -46.608 -15.906 6.368 1.00 18.57 20 GLY C C 1
ATOM 772 O O . GLY B 2 20 ? -46.928 -15.468 5.243 1.00 22.06 20 GLY C O 1
ATOM 773 N N . GLY B 2 21 ? -45.995 -15.163 7.269 1.00 20.94 21 GLY C N 1
ATOM 774 C CA . GLY B 2 21 ? -45.683 -13.768 6.992 1.00 20.27 21 GLY C CA 1
ATOM 775 C C . GLY B 2 21 ? -46.850 -12.888 7.311 1.00 18.39 21 GLY C C 1
ATOM 776 O O . GLY B 2 21 ? -46.788 -11.625 6.955 1.00 18.28 21 GLY C O 1
ATOM 777 N N . GLY B 2 22 ? -47.868 -13.399 8.063 1.00 20.69 22 GLY C N 1
ATOM 778 C CA . GLY B 2 22 ? -49.052 -12.591 8.403 1.00 16.20 22 GLY C CA 1
ATOM 779 C C . GLY B 2 22 ? -48.863 -11.788 9.688 1.00 17.54 22 GLY C C 1
ATOM 780 O O . GLY B 2 22 ? -47.776 -11.620 10.211 1.00 15.84 22 GLY C O 1
ATOM 781 N N . ASN B 2 23 ? -49.952 -11.300 10.229 1.00 14.50 23 ASN C N 1
ATOM 782 C CA . ASN B 2 23 ? -49.988 -10.781 11.555 1.00 14.62 23 ASN C CA 1
ATOM 783 C C . ASN B 2 23 ? -51.372 -10.931 12.077 1.00 16.85 23 ASN C C 1
ATOM 784 O O . ASN B 2 23 ? -52.345 -10.156 11.687 1.00 19.74 23 ASN C O 1
ATOM 789 N N . VAL B 2 24 ? -51.561 -11.926 12.961 1.00 15.85 24 VAL C N 1
ATOM 790 C CA . VAL B 2 24 ? -52.895 -12.214 13.494 1.00 17.31 24 VAL C CA 1
ATOM 791 C C . VAL B 2 24 ? -53.468 -11.134 14.496 1.00 19.94 24 VAL C C 1
ATOM 792 O O . VAL B 2 24 ? -54.690 -11.109 14.690 1.00 23.45 24 VAL C O 1
ATOM 796 N N . VAL B 2 25 ? -52.631 -10.265 15.110 1.00 16.62 25 VAL C N 1
ATOM 797 C CA . VAL B 2 25 ? -53.044 -9.362 16.074 1.00 15.68 25 VAL C CA 1
ATOM 798 C C . VAL B 2 25 ? -53.384 -8.003 15.490 1.00 21.40 25 VAL C C 1
ATOM 799 O O . VAL B 2 25 ? -54.342 -7.359 15.949 1.00 21.80 25 VAL C O 1
ATOM 803 N N . MET B 2 26 ? -52.549 -7.589 14.514 1.00 23.71 26 MET C N 1
ATOM 804 C CA . MET B 2 26 ? -52.569 -6.283 13.852 1.00 24.13 26 MET C CA 1
ATOM 805 C C . MET B 2 26 ? -52.349 -6.525 12.351 1.00 22.31 26 MET C C 1
ATOM 806 O O . MET B 2 26 ? -51.207 -6.568 11.866 1.00 20.63 26 MET C O 1
ATOM 811 N N . ALA B 2 27 ? -53.478 -6.634 11.634 1.00 21.85 27 ALA C N 1
ATOM 812 C CA . ALA B 2 27 ? -53.585 -7.159 10.256 1.00 24.25 27 ALA C CA 1
ATOM 813 C C . ALA B 2 27 ? -52.770 -6.354 9.193 1.00 22.75 27 ALA C C 1
ATOM 814 O O . ALA B 2 27 ? -52.277 -6.888 8.187 1.00 19.78 27 ALA C O 1
ATOM 816 N N . ASN B 2 28 ? -52.621 -5.065 9.485 1.00 26.05 28 ASN C N 1
ATOM 817 C CA . ASN B 2 28 ? -51.796 -4.156 8.609 1.00 26.09 28 ASN C CA 1
ATOM 818 C C . ASN B 2 28 ? -50.262 -4.372 8.732 1.00 23.51 28 ASN C C 1
ATOM 819 O O . ASN B 2 28 ? -49.516 -4.079 7.767 1.00 26.48 28 ASN C O 1
ATOM 824 N N . LYS B 2 29 ? -49.805 -4.877 9.902 1.00 21.59 29 LYS C N 1
ATOM 825 C CA . LYS B 2 29 ? -48.388 -4.865 10.186 1.00 19.10 29 LYS C CA 1
ATOM 826 C C . LYS B 2 29 ? -47.875 -6.265 9.961 1.00 18.12 29 LYS C C 1
ATOM 827 O O . LYS B 2 29 ? -47.311 -6.867 10.815 1.00 16.23 29 LYS C O 1
ATOM 833 N N . THR B 2 30 ? -47.833 -6.647 8.704 1.00 20.23 30 THR C N 1
ATOM 834 C CA . THR B 2 30 ? -47.365 -7.989 8.354 1.00 20.56 30 THR C CA 1
ATOM 835 C C . THR B 2 30 ? -45.885 -8.109 8.080 1.00 17.47 30 THR C C 1
ATOM 836 O O . THR B 2 30 ? -45.083 -7.178 8.250 1.00 19.78 30 THR C O 1
ATOM 840 N N . LEU B 2 31 ? -45.429 -9.334 7.749 1.00 14.16 31 LEU C N 1
ATOM 841 C CA . LEU B 2 31 ? -44.075 -9.557 7.402 1.00 15.46 31 LEU C CA 1
ATOM 842 C C . LEU B 2 31 ? -43.791 -9.655 5.873 1.00 16.56 31 LEU C C 1
ATOM 843 O O . LEU B 2 31 ? -42.640 -10.017 5.475 1.00 17.89 31 LEU C O 1
ATOM 8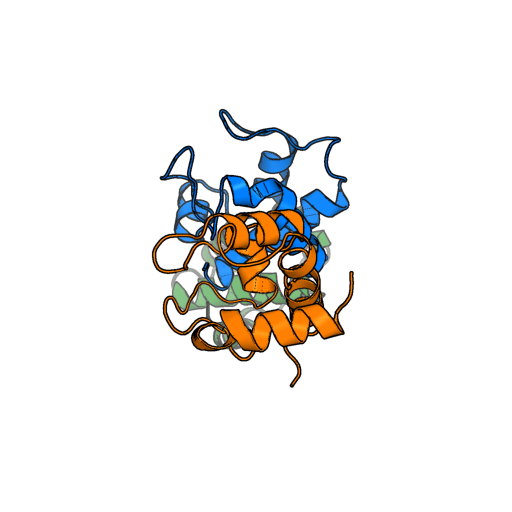48 N N . LYS B 2 32 ? -44.800 -9.282 5.085 1.00 19.46 32 LYS C N 1
ATOM 849 C CA . LYS B 2 32 ? -44.653 -9.170 3.645 1.00 19.62 32 LYS C CA 1
ATOM 850 C C . LYS B 2 32 ? -43.691 -7.955 3.418 1.00 20.28 32 LYS C C 1
ATOM 851 O O . LYS B 2 32 ? -43.683 -6.971 4.167 1.00 22.95 32 LYS C O 1
ATOM 857 N N . LYS B 2 33 ? -42.941 -8.054 2.333 1.00 18.23 33 LYS C N 1
ATOM 858 C CA . LYS B 2 33 ? -41.952 -7.171 1.967 1.00 18.19 33 LYS 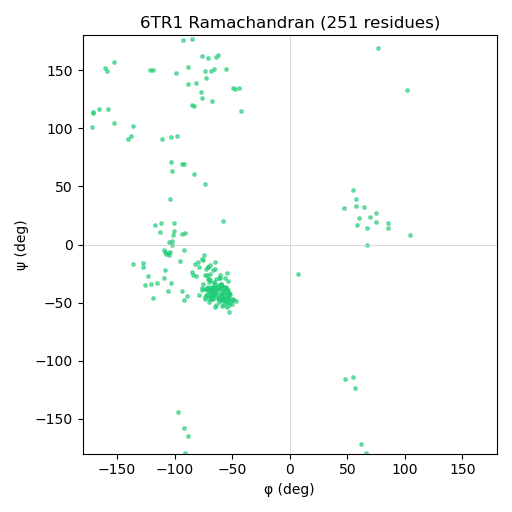C CA 1
ATOM 859 C C . LYS B 2 33 ? -42.621 -5.815 1.823 1.00 20.56 33 LYS C C 1
ATOM 860 O O . LYS B 2 33 ? -42.080 -4.797 2.295 1.00 20.71 33 LYS C O 1
ATOM 866 N N . GLU B 2 34 ? -43.775 -5.710 1.211 1.00 26.67 34 GLU C N 1
ATOM 867 C CA . GLU B 2 34 ? -44.348 -4.325 0.986 1.00 27.75 34 GLU C CA 1
ATOM 868 C C . GLU B 2 34 ? -44.823 -3.653 2.270 1.00 23.85 34 GLU C C 1
ATOM 869 O O . GLU B 2 34 ? -44.849 -2.416 2.379 1.00 26.48 34 GLU C O 1
ATOM 875 N N . ALA B 2 35 ? -45.263 -4.444 3.244 1.00 22.06 35 ALA C N 1
ATOM 876 C CA . ALA B 2 35 ? -45.658 -3.910 4.544 1.00 22.59 35 ALA C CA 1
ATOM 877 C C . ALA B 2 35 ? -44.380 -3.525 5.252 1.00 18.72 35 ALA C C 1
ATOM 878 O O . ALA B 2 35 ? -44.349 -2.397 5.743 1.00 17.39 35 ALA C O 1
ATOM 880 N N . LEU B 2 36 ? -43.349 -4.355 5.239 1.00 17.81 36 LEU C N 1
ATOM 881 C CA . LEU B 2 36 ? -42.149 -4.072 6.047 1.00 15.49 36 LEU C CA 1
ATOM 882 C C . LEU B 2 36 ? -41.528 -2.704 5.541 1.00 18.26 36 LEU C C 1
ATOM 883 O O . LEU B 2 36 ? -41.110 -1.845 6.333 1.00 19.76 36 LEU C O 1
ATOM 888 N N . GLU B 2 37 ? -41.587 -2.524 4.226 1.00 18.56 37 GLU C N 1
ATOM 889 C CA . GLU B 2 37 ? -40.980 -1.272 3.545 1.00 17.44 37 GLU C CA 1
ATOM 890 C C . GLU B 2 37 ? -41.630 -0.018 3.945 1.00 19.25 37 GLU C C 1
ATOM 891 O O . GLU B 2 37 ? -40.963 0.933 4.291 1.00 16.66 37 GLU C O 1
ATOM 897 N N . GLN B 2 38 ? -42.955 0.001 4.006 1.00 21.09 38 GLN C N 1
ATOM 898 C CA . GLN B 2 38 ? -43.736 1.187 4.456 1.00 20.00 38 GLN C CA 1
ATOM 899 C C . GLN B 2 38 ? -43.451 1.602 5.868 1.00 20.16 38 GLN C C 1
ATOM 900 O O . GLN B 2 38 ? -43.787 2.677 6.254 1.00 18.21 38 GLN C O 1
ATOM 906 N N . PHE B 2 39 ? -43.060 0.622 6.711 1.00 21.12 39 PHE C N 1
ATOM 907 C CA . PHE B 2 39 ? -42.836 0.852 8.152 1.00 20.37 39 PHE C CA 1
ATOM 908 C C . PHE B 2 39 ? -41.341 0.899 8.500 1.00 17.93 39 PHE C C 1
ATOM 909 O O . PHE B 2 39 ? -40.908 1.095 9.699 1.00 18.48 39 PHE C O 1
ATOM 917 N N . GLY B 2 40 ? -40.476 0.781 7.462 1.00 20.79 40 GLY C N 1
ATOM 918 C CA . GLY B 2 40 ? -39.063 0.997 7.679 1.00 18.94 40 GLY C CA 1
ATOM 919 C C . GLY B 2 40 ? -38.336 -0.165 8.415 1.00 20.62 40 GLY C C 1
ATOM 920 O O . GLY B 2 40 ? -37.269 0.008 9.007 1.00 24.70 40 GLY C O 1
ATOM 921 N N . MET B 2 41 ? -38.920 -1.306 8.209 1.00 21.17 41 MET C N 1
ATOM 922 C CA . MET B 2 41 ? -38.602 -2.572 8.911 1.00 20.34 41 MET C CA 1
ATOM 923 C C . MET B 2 41 ? -37.888 -3.529 8.010 1.00 18.17 41 MET C C 1
ATOM 924 O O . MET B 2 41 ? -37.575 -4.669 8.382 1.00 20.12 41 MET C O 1
ATOM 929 N N . TYR B 2 42 ? -37.781 -3.240 6.726 1.00 18.24 42 TYR C N 1
ATOM 930 C CA . TYR B 2 42 ? -37.068 -4.119 5.691 1.00 20.20 42 TYR C CA 1
ATOM 931 C C . TYR B 2 42 ? -35.544 -4.029 5.871 1.00 20.80 42 TYR C C 1
ATOM 932 O O . TYR B 2 42 ? -34.822 -3.735 4.955 1.00 25.79 42 TYR C O 1
ATOM 941 N N . SER B 2 43 ? -35.083 -4.264 7.101 1.00 20.13 43 SER C N 1
ATOM 942 C CA . SER B 2 43 ? -33.638 -4.406 7.321 1.00 22.91 43 SER C CA 1
ATOM 943 C C . SER B 2 43 ? -33.397 -5.286 8.516 1.00 22.18 43 SER C C 1
ATOM 944 O O . SER B 2 43 ? -34.248 -5.264 9.472 1.00 22.69 43 SER C O 1
ATOM 947 N N . GLU B 2 44 ? -32.204 -5.863 8.541 1.00 31.30 44 GLU C N 1
ATOM 948 C CA . GLU B 2 44 ? -31.822 -6.879 9.544 1.00 28.73 44 GLU C CA 1
ATOM 949 C C . GLU B 2 44 ? -31.755 -6.120 10.831 1.00 23.85 44 GLU C C 1
ATOM 950 O O . GLU B 2 44 ? -32.264 -6.541 11.882 1.00 22.02 44 GLU C O 1
ATOM 956 N N . GLU B 2 45 ? -31.107 -4.960 10.842 1.00 26.22 45 GLU C N 1
ATOM 957 C CA . GLU B 2 45 ? -31.072 -4.232 12.074 1.00 23.62 45 GLU C CA 1
ATOM 958 C C . GLU B 2 45 ? -32.421 -3.739 12.575 1.00 18.06 45 GLU C C 1
ATOM 959 O O . GLU B 2 45 ? -32.593 -3.719 13.787 1.00 19.21 45 GLU C O 1
ATOM 965 N N . ALA B 2 46 ? -33.386 -3.271 11.663 1.00 18.22 46 ALA C N 1
ATOM 966 C CA . ALA B 2 46 ? -34.637 -2.827 12.127 1.00 16.70 46 ALA C CA 1
ATOM 967 C C . ALA B 2 46 ? -35.368 -4.060 12.848 1.00 18.35 46 ALA C C 1
ATOM 968 O O . ALA B 2 46 ? -36.050 -3.885 13.948 1.00 16.39 46 ALA C O 1
ATOM 970 N N . ILE B 2 47 ? -35.149 -5.201 12.237 1.00 19.22 47 ILE C N 1
ATOM 971 C CA . ILE B 2 47 ? -35.922 -6.443 12.722 1.00 17.44 47 ILE C CA 1
ATOM 972 C C . ILE B 2 47 ? -35.311 -6.829 14.027 1.00 16.35 47 ILE C C 1
ATOM 973 O O . ILE B 2 47 ? -35.992 -7.167 14.980 1.00 17.94 47 ILE C O 1
ATOM 978 N N . ILE B 2 48 ? -33.987 -6.870 14.063 1.00 15.94 48 ILE C N 1
ATOM 979 C CA . ILE B 2 48 ? -33.306 -7.151 15.368 1.00 15.11 48 ILE C CA 1
ATOM 980 C C . ILE B 2 48 ? -33.739 -6.354 16.550 1.00 17.31 48 ILE C C 1
ATOM 981 O O . ILE B 2 48 ? -34.080 -6.841 17.621 1.00 17.65 48 ILE C O 1
ATOM 986 N N . TYR B 2 49 ? -33.822 -5.033 16.345 1.00 17.77 49 TYR C N 1
ATOM 987 C CA . TYR B 2 49 ? -34.269 -4.223 17.348 1.00 18.32 49 TYR C CA 1
ATOM 988 C C . TYR B 2 49 ? -35.701 -4.429 17.797 1.00 16.62 49 TYR C C 1
ATOM 989 O O . TYR B 2 49 ? -35.941 -4.298 18.959 1.00 20.12 49 TYR C O 1
ATOM 998 N N . GLN B 2 50 ? -36.616 -4.740 16.912 1.00 15.92 50 GLN C N 1
ATOM 999 C CA . GLN B 2 50 ? -37.966 -4.880 17.243 1.00 18.96 50 GLN C CA 1
ATOM 1000 C C . GLN B 2 50 ? -38.139 -6.220 17.973 1.00 15.37 50 GLN C C 1
ATOM 1001 O O . GLN B 2 50 ? -38.929 -6.306 18.900 1.00 15.59 50 GLN C O 1
ATOM 1007 N N . VAL B 2 51 ? -37.388 -7.186 17.601 1.00 15.55 51 VAL C N 1
ATOM 1008 C CA . VAL B 2 51 ? -37.357 -8.530 18.294 1.00 16.11 51 VAL C CA 1
ATOM 1009 C C . VAL B 2 51 ? -36.768 -8.380 19.696 1.00 16.78 51 VAL C C 1
ATOM 1010 O O . VAL B 2 51 ? -37.311 -8.874 20.662 1.00 17.85 51 VAL C O 1
ATOM 1014 N N . GLN B 2 52 ? -35.685 -7.612 19.855 1.00 16.83 52 GLN C N 1
ATOM 1015 C CA . GLN B 2 52 ? -35.102 -7.411 21.117 1.00 16.74 52 GLN C CA 1
ATOM 1016 C C . GLN B 2 52 ? -36.035 -6.726 22.115 1.00 19.05 52 GLN C C 1
ATOM 1017 O O . GLN B 2 52 ? -36.360 -7.230 23.184 1.00 21.24 52 GLN C O 1
ATOM 1023 N N . HIS B 2 53 ? -36.628 -5.620 21.658 1.00 18.57 53 HIS C N 1
ATOM 1024 C CA . HIS B 2 53 ? -37.472 -4.713 22.492 1.00 20.84 53 HIS C CA 1
ATOM 1025 C C . HIS B 2 53 ? -38.932 -4.851 22.512 1.00 17.25 53 HIS C C 1
ATOM 1026 O O . HIS B 2 53 ? -39.593 -4.349 23.503 1.00 18.85 53 HIS C O 1
ATOM 1033 N N . GLY B 2 54 ? -39.492 -5.599 21.572 1.00 16.18 54 GLY C N 1
ATOM 1034 C CA . GLY B 2 54 ? -40.940 -5.686 21.453 1.00 18.28 54 GLY C CA 1
ATOM 1035 C C . GLY B 2 54 ? -41.618 -4.396 21.050 1.00 18.67 54 GLY C C 1
ATOM 1036 O O . GLY B 2 54 ? -40.884 -3.314 20.730 1.00 20.68 54 GLY C O 1
ATOM 1037 N N . LYS B 2 55 ? -42.963 -4.469 20.959 1.00 18.65 55 LYS C N 1
ATOM 1038 C CA . LYS B 2 55 ? -43.714 -3.279 20.571 1.00 19.95 55 LYS C CA 1
ATOM 1039 C C . LYS B 2 55 ? -45.152 -3.544 20.749 1.00 17.25 55 LYS C C 1
ATOM 1040 O O . LYS B 2 55 ? -45.775 -4.335 19.978 1.00 17.53 55 LYS C O 1
ATOM 1046 N N . ASN B 2 56 ? -45.703 -2.812 21.693 1.00 20.27 56 ASN C N 1
ATOM 1047 C CA . ASN B 2 56 ? -47.086 -2.931 22.026 1.00 18.85 56 ASN C CA 1
ATOM 1048 C C . ASN B 2 56 ? -47.465 -4.377 22.370 1.00 19.65 56 ASN C C 1
ATOM 1049 O O . ASN B 2 56 ? -46.921 -4.939 23.378 1.00 19.06 56 ASN C O 1
ATOM 1054 N N . ALA B 2 57 ? -48.301 -4.974 21.545 1.00 18.05 57 ALA C N 1
ATOM 1055 C CA . ALA B 2 57 ? -48.736 -6.354 21.750 1.00 16.05 57 ALA C CA 1
ATOM 1056 C C . ALA B 2 57 ? -47.659 -7.411 21.440 1.00 18.28 57 ALA C C 1
ATOM 1057 O O . ALA B 2 57 ? -47.773 -8.633 21.848 1.00 17.31 57 ALA C O 1
ATOM 1059 N N . MET B 2 58 ? -46.662 -7.019 20.632 1.00 17.28 58 MET C N 1
ATOM 1060 C CA . MET B 2 58 ? -45.596 -7.920 20.348 1.00 14.99 58 MET C CA 1
ATOM 1061 C C . MET B 2 58 ? -44.626 -7.997 21.564 1.00 14.27 58 MET C C 1
ATOM 1062 O O . MET B 2 58 ? -43.957 -6.984 22.026 1.00 12.89 58 MET C O 1
ATOM 1067 N N . PRO B 2 59 ? -44.369 -9.264 22.069 1.00 13.94 59 PRO C N 1
ATOM 1068 C CA . PRO B 2 59 ? -43.409 -9.373 23.163 1.00 17.66 59 PRO C CA 1
ATOM 1069 C C . PRO B 2 59 ? -41.926 -9.006 22.821 1.00 13.11 59 PRO C C 1
ATOM 1070 O O . PRO B 2 59 ? -41.487 -8.940 21.679 1.00 13.25 59 PRO C O 1
ATOM 1074 N N . ALA B 2 60 ? -41.237 -8.535 23.827 1.00 14.16 60 ALA C N 1
ATOM 1075 C CA . ALA B 2 60 ? -39.732 -8.397 23.825 1.00 13.68 60 ALA C CA 1
ATOM 1076 C C . ALA B 2 60 ? -39.067 -9.771 24.060 1.00 15.83 60 ALA C C 1
ATOM 1077 O O . ALA B 2 60 ? -39.498 -10.562 24.935 1.00 20.50 60 ALA C O 1
ATOM 1079 N N . PHE B 2 61 ? -38.094 -10.030 23.181 1.00 14.71 61 PHE C N 1
ATOM 1080 C CA . PHE B 2 61 ? -37.368 -11.311 23.114 1.00 13.62 61 PHE C CA 1
ATOM 1081 C C . PHE B 2 61 ? -35.932 -11.228 23.674 1.00 15.79 61 PHE C C 1
ATOM 1082 O O . PHE B 2 61 ? -35.217 -12.273 23.747 1.00 16.19 61 PHE C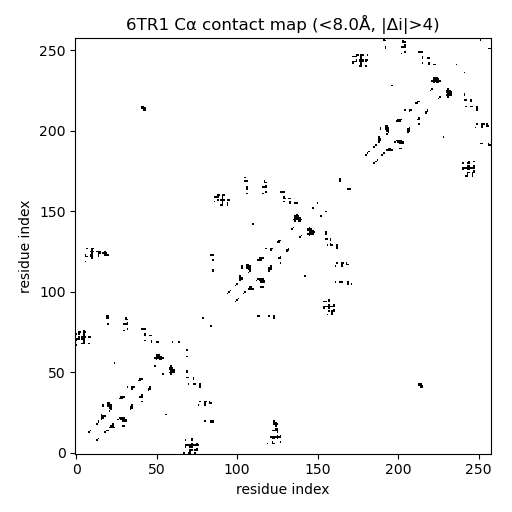 O 1
ATOM 1090 N N . ALA B 2 62 ? -35.435 -10.040 24.015 1.00 15.12 62 ALA C N 1
ATOM 1091 C CA . ALA B 2 62 ? -34.006 -9.901 24.437 1.00 17.62 62 ALA C CA 1
ATOM 1092 C C . ALA B 2 62 ? -33.695 -10.727 25.660 1.00 15.00 62 ALA C C 1
ATOM 1093 O O . ALA B 2 62 ? -32.590 -11.283 25.709 1.00 17.76 62 ALA C O 1
ATOM 1095 N N . GLY B 2 63 ? -34.670 -10.830 26.589 1.00 13.93 63 GLY C N 1
ATOM 1096 C CA . GLY B 2 63 ? -34.527 -11.586 27.756 1.00 16.66 63 GLY C CA 1
ATOM 1097 C C . GLY B 2 63 ? -34.547 -13.091 27.534 1.00 16.76 63 GLY C C 1
ATOM 1098 O O . GLY B 2 63 ? -34.255 -13.780 28.502 1.00 16.63 63 GLY C O 1
ATOM 1099 N N . ARG B 2 64 ? -35.213 -13.551 26.458 1.00 18.29 64 ARG C N 1
ATOM 1100 C CA . ARG B 2 64 ? -35.442 -14.936 26.296 1.00 19.11 64 ARG C CA 1
ATOM 1101 C C . ARG B 2 64 ? -34.693 -15.667 25.240 1.00 18.06 64 ARG C C 1
ATOM 1102 O O . ARG B 2 64 ? -34.607 -16.893 25.308 1.00 20.35 64 ARG C O 1
ATOM 1110 N N . LEU B 2 65 ? -34.209 -14.966 24.237 1.00 15.16 65 LEU C N 1
ATOM 1111 C CA . LEU B 2 65 ? -33.421 -15.578 23.184 1.00 14.56 65 LEU C CA 1
ATOM 1112 C C . LEU B 2 65 ? -32.018 -14.970 23.143 1.00 17.26 65 LEU C C 1
ATOM 1113 O O . LEU B 2 65 ? -31.840 -13.820 23.538 1.00 19.66 65 LEU C O 1
ATOM 1118 N N . THR B 2 66 ? -31.088 -15.804 22.717 1.00 18.32 66 THR C N 1
ATOM 1119 C CA . THR B 2 66 ? -29.614 -15.427 22.589 1.00 15.77 66 THR C CA 1
ATOM 1120 C C . THR B 2 66 ? -29.480 -14.442 21.390 1.00 18.17 66 THR C C 1
ATOM 1121 O O . THR B 2 66 ? -30.253 -14.310 20.478 1.00 15.74 66 THR C O 1
ATOM 1125 N N . ASP B 2 67 ? -28.384 -13.729 21.392 1.00 17.81 67 ASP C N 1
ATOM 1126 C CA . ASP B 2 67 ? -28.091 -12.877 20.297 1.00 20.49 67 ASP C CA 1
ATOM 1127 C C . ASP B 2 67 ? -28.046 -13.617 18.959 1.00 20.45 67 ASP C C 1
ATOM 1128 O O . ASP B 2 67 ? -28.577 -13.071 17.886 1.00 22.55 67 ASP C O 1
ATOM 1133 N N . GLU B 2 68 ? -27.342 -14.778 18.930 1.00 18.94 68 GLU C N 1
ATOM 1134 C CA . GLU B 2 68 ? -27.394 -15.649 17.736 1.00 24.11 68 GLU C CA 1
ATOM 1135 C C . GLU B 2 68 ? -28.814 -15.998 17.299 1.00 21.35 68 GLU C C 1
ATOM 1136 O O . GLU B 2 68 ? -29.106 -15.922 16.090 1.00 16.84 68 GLU C O 1
ATOM 1142 N N . GLN B 2 69 ? -29.727 -16.328 18.217 1.00 15.59 69 GLN C N 1
ATOM 1143 C CA . GLN B 2 69 ? -31.094 -16.671 17.765 1.00 16.33 69 GLN C CA 1
ATOM 1144 C C . GLN B 2 69 ? -31.791 -15.469 17.115 1.00 13.37 69 GLN C C 1
ATOM 1145 O O . GLN B 2 69 ? -32.515 -15.613 16.064 1.00 16.09 69 GLN C O 1
ATOM 1151 N N . ILE B 2 70 ? -31.613 -14.312 17.727 1.00 16.08 70 ILE C N 1
ATOM 1152 C CA . ILE B 2 70 ? -32.210 -13.038 17.227 1.00 18.59 70 ILE C CA 1
ATOM 1153 C C . ILE B 2 70 ? -31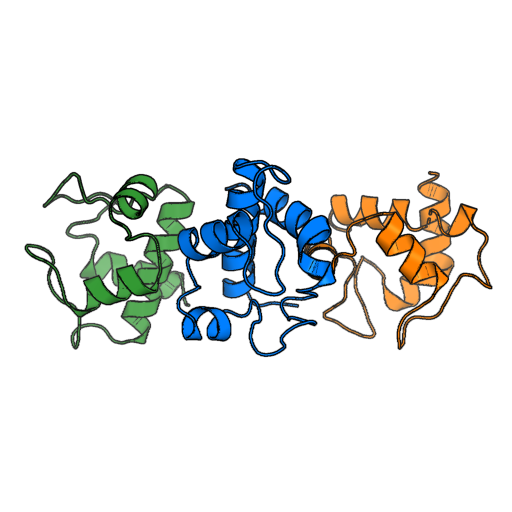.639 -12.598 15.868 1.00 15.51 70 ILE C C 1
ATOM 1154 O O . ILE B 2 70 ? -32.381 -12.304 14.968 1.00 16.63 70 ILE C O 1
ATOM 1159 N N . GLN B 2 71 ? -30.346 -12.734 15.694 1.00 16.17 71 GLN C N 1
ATOM 1160 C CA . GLN B 2 71 ? -29.752 -12.572 14.254 1.00 20.65 71 GLN C CA 1
ATOM 1161 C C . GLN B 2 71 ? -30.277 -13.492 13.182 1.00 20.16 71 GLN C C 1
ATOM 1162 O O . GLN B 2 71 ? -30.543 -13.176 12.052 1.00 18.42 71 GLN C O 1
ATOM 1177 N N . VAL B 2 73 ? -33.197 -15.156 13.304 1.00 13.01 73 VAL C N 1
ATOM 1178 C CA . VAL B 2 73 ? -34.627 -15.126 12.942 1.00 16.55 73 VAL C CA 1
ATOM 1179 C C . VAL B 2 73 ? -34.793 -13.854 12.058 1.00 16.65 73 VAL C C 1
ATOM 1180 O O . VAL B 2 73 ? -35.523 -13.807 11.151 1.00 15.70 73 VAL C O 1
ATOM 1184 N N . ALA B 2 74 ? -33.909 -12.892 12.263 1.00 18.17 74 ALA C N 1
ATOM 1185 C CA . ALA B 2 74 ? -33.972 -11.621 11.457 1.00 17.99 74 ALA C CA 1
ATOM 1186 C C . ALA B 2 74 ? -33.624 -11.861 9.951 1.00 17.42 74 ALA C C 1
ATOM 1187 O O . ALA B 2 74 ? -34.395 -11.505 8.982 1.00 18.73 74 ALA C O 1
ATOM 1189 N N . ALA B 2 75 ? -32.539 -12.635 9.766 1.00 17.25 75 ALA C N 1
ATOM 1190 C CA . ALA B 2 75 ? -32.144 -13.049 8.471 1.00 15.67 75 ALA C CA 1
ATOM 1191 C C . ALA B 2 75 ? -33.268 -13.851 7.721 1.00 19.42 75 ALA C C 1
ATOM 1192 O O . ALA B 2 75 ? -33.423 -13.746 6.572 1.00 19.00 75 ALA C O 1
ATOM 1194 N N . TYR B 2 76 ? -33.883 -14.788 8.406 1.00 18.95 76 TYR C N 1
ATOM 1195 C CA . TYR B 2 76 ? -34.949 -15.625 7.929 1.00 18.00 76 TYR C CA 1
ATOM 1196 C C . TYR B 2 76 ? -36.140 -14.830 7.434 1.00 17.83 76 TYR C C 1
ATOM 1197 O O . TYR B 2 76 ? -36.692 -15.131 6.364 1.00 22.93 76 TYR C O 1
ATOM 1206 N N . VAL B 2 77 ? -36.573 -13.857 8.218 1.00 15.88 77 VAL C N 1
ATOM 1207 C CA . VAL B 2 77 ? -37.778 -13.115 7.980 1.00 18.86 77 VAL C CA 1
ATOM 1208 C C . VAL B 2 77 ? -37.444 -12.288 6.715 1.00 16.27 77 VAL C C 1
ATOM 1209 O O . VAL B 2 77 ? -38.277 -12.207 5.801 1.00 18.14 77 VAL C O 1
ATOM 1213 N N . LEU B 2 78 ? -36.222 -11.750 6.643 1.00 18.15 78 LEU C N 1
ATOM 1214 C CA . LEU B 2 78 ? -35.821 -10.892 5.454 1.00 19.60 78 LEU C CA 1
ATOM 1215 C C . LEU B 2 78 ? -35.760 -11.778 4.261 1.00 20.07 78 LEU C C 1
ATOM 1216 O O . LEU B 2 78 ? -36.276 -11.433 3.232 1.00 23.48 78 LEU C O 1
ATOM 1221 N N . ASP B 2 79 ? -35.225 -12.998 4.374 1.00 20.70 79 ASP C N 1
ATOM 1222 C CA . ASP B 2 79 ? -35.207 -13.929 3.224 1.00 20.15 79 ASP C CA 1
ATOM 1223 C C . ASP B 2 79 ? -36.600 -14.400 2.755 1.00 22.54 79 ASP C C 1
ATOM 1224 O O . ASP B 2 79 ? -36.900 -14.432 1.523 1.00 27.68 79 ASP C O 1
ATOM 1229 N N . GLN B 2 80 ? -37.481 -14.734 3.726 1.00 25.54 80 GLN C N 1
ATOM 1230 C CA . GLN B 2 80 ? -38.815 -15.181 3.409 1.00 24.19 80 GLN C CA 1
ATOM 1231 C C . GLN B 2 80 ? -39.552 -13.988 2.752 1.00 21.42 80 GLN C C 1
ATOM 1232 O O . GLN B 2 80 ? -40.389 -14.178 1.865 1.00 22.71 80 GLN C O 1
ATOM 1238 N N . ALA B 2 81 ? -39.221 -12.783 3.181 1.00 20.70 81 ALA C N 1
ATOM 1239 C CA . ALA B 2 81 ? -39.975 -11.684 2.693 1.00 17.36 81 ALA C CA 1
ATOM 1240 C C . ALA B 2 81 ? -39.566 -11.450 1.294 1.00 20.28 81 ALA C C 1
ATOM 1241 O O . ALA B 2 81 ? -40.435 -11.122 0.481 1.00 21.05 81 ALA C O 1
ATOM 1243 N N . ALA B 2 82 ? -38.280 -11.603 1.029 1.00 25.59 82 ALA C N 1
ATOM 1244 C CA . ALA B 2 82 ? -37.717 -11.447 -0.331 1.00 29.18 82 ALA C CA 1
ATOM 1245 C C . ALA B 2 82 ? -38.331 -12.450 -1.291 1.00 27.04 82 ALA C C 1
ATOM 1246 O O . ALA B 2 82 ? -38.408 -12.194 -2.507 1.00 26.94 82 ALA C O 1
ATOM 1248 N N . LYS B 2 83 ? -38.805 -13.581 -0.768 1.00 26.27 83 LYS C N 1
ATOM 1249 C CA . LYS B 2 83 ? -39.368 -14.693 -1.544 1.00 29.50 83 LYS C CA 1
ATOM 1250 C C . LYS B 2 83 ? -40.854 -14.759 -1.535 1.00 26.05 83 LYS C C 1
ATOM 1251 O O . LYS B 2 83 ? -41.501 -15.615 -2.196 1.00 31.54 83 LYS C O 1
ATOM 1257 N N . GLY B 2 84 ? -41.443 -13.775 -0.892 1.00 25.88 84 GLY C N 1
ATOM 1258 C CA . GLY B 2 84 ? -42.876 -13.624 -0.768 1.00 24.38 84 GLY C CA 1
ATOM 1259 C C . GLY B 2 84 ? -43.562 -14.733 0.025 1.00 26.35 84 GLY C C 1
ATOM 1260 O O . GLY B 2 84 ? -44.732 -15.097 -0.274 1.00 29.52 84 GLY C O 1
ATOM 1261 N N . TRP B 2 85 ? -42.854 -15.270 1.015 1.00 24.10 85 TRP C N 1
ATOM 1262 C CA . TRP B 2 85 ? -43.491 -16.240 1.971 1.00 26.75 85 TRP C CA 1
ATOM 1263 C C . TRP B 2 85 ? -44.068 -17.431 1.209 1.00 28.19 85 TRP C C 1
ATOM 1264 O O . TRP B 2 85 ? -45.061 -17.973 1.556 1.00 35.80 85 TRP C O 1
ATOM 1275 N N . ALA B 2 86 ? -43.328 -17.854 0.190 1.00 40.07 86 ALA C N 1
ATOM 1276 C CA . ALA B 2 86 ? -43.682 -19.034 -0.600 1.00 44.44 86 ALA C CA 1
ATOM 1277 C C . ALA B 2 86 ? -43.524 -20.261 0.325 1.00 42.72 86 ALA C C 1
ATOM 1278 O O . ALA B 2 86 ? -42.472 -20.436 0.934 1.00 51.21 86 ALA C O 1
ATOM 1280 N N . GLY B 2 87 ? -44.583 -21.054 0.487 1.00 50.56 87 GLY C N 1
ATOM 1281 C CA . GLY B 2 87 ? -44.634 -22.126 1.514 1.00 46.52 87 GLY C CA 1
ATOM 1282 C C . GLY B 2 87 ? -45.705 -21.869 2.562 1.00 48.46 87 GLY C C 1
ATOM 1283 O O . GLY B 2 87 ? -46.352 -22.799 3.065 1.00 53.40 87 GLY C O 1
ATOM 1284 N N . ALA C 3 1 ? -59.057 5.184 -8.266 1.00 36.49 1 ALA E N 1
ATOM 1285 C CA . ALA C 3 1 ? -60.106 5.591 -9.230 1.00 35.87 1 ALA E CA 1
ATOM 1286 C C . ALA C 3 1 ? -60.289 4.300 -9.854 1.00 32.02 1 ALA E C 1
ATOM 1287 O O . ALA C 3 1 ? -59.565 3.369 -9.510 1.00 44.78 1 ALA E O 1
ATOM 1289 N N . ASP C 3 2 ? -61.228 4.205 -10.761 1.00 31.26 2 ASP E N 1
ATOM 1290 C CA . ASP C 3 2 ? -61.595 2.962 -11.361 1.00 32.47 2 ASP E CA 1
ATOM 1291 C C . ASP C 3 2 ? -60.886 2.859 -12.688 1.00 31.50 2 ASP E C 1
ATOM 1292 O O . ASP C 3 2 ? -61.386 3.431 -13.630 1.00 29.78 2 ASP E O 1
ATOM 1297 N N . LEU C 3 3 ? -5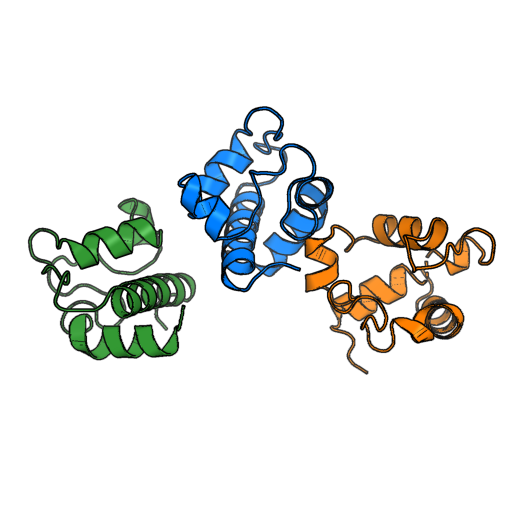9.699 2.235 -12.763 1.00 32.81 3 LEU E N 1
ATOM 1298 C CA . LEU C 3 3 ? -58.991 2.241 -14.076 1.00 31.89 3 LEU E CA 1
ATOM 1299 C C . LEU C 3 3 ? -59.859 1.694 -15.192 1.00 29.31 3 LEU E C 1
ATOM 1300 O O . LEU C 3 3 ? -59.827 2.158 -16.369 1.00 29.06 3 LEU E O 1
ATOM 1305 N N . ALA C 3 4 ? -60.589 0.639 -14.871 1.00 25.59 4 ALA E N 1
ATOM 1306 C CA . ALA C 3 4 ? -61.473 0.039 -15.828 1.00 25.62 4 ALA E CA 1
ATOM 1307 C C . ALA C 3 4 ? -62.542 0.993 -16.410 1.00 21.37 4 ALA E C 1
ATOM 1308 O O . ALA C 3 4 ? -62.840 0.966 -17.634 1.00 24.93 4 ALA E O 1
ATOM 1310 N N . ASN C 3 5 ? -63.202 1.784 -15.564 1.00 22.31 5 ASN E N 1
ATOM 1311 C CA . ASN C 3 5 ? -64.133 2.822 -16.024 1.00 24.38 5 ASN E CA 1
ATOM 1312 C C . ASN C 3 5 ? -63.389 3.923 -16.861 1.00 23.78 5 ASN E C 1
ATOM 1313 O O . ASN C 3 5 ? -63.968 4.435 -17.843 1.00 23.21 5 ASN E O 1
ATOM 1318 N N . GLY C 3 6 ? -62.139 4.218 -16.489 1.00 23.61 6 GLY E N 1
ATOM 1319 C CA . GLY C 3 6 ? -61.336 5.280 -17.282 1.00 19.22 6 GLY E CA 1
ATOM 1320 C C . GLY C 3 6 ? -61.036 4.798 -18.663 1.00 22.88 6 GLY E C 1
ATOM 1321 O O . GLY C 3 6 ? -61.259 5.544 -19.581 1.00 20.96 6 GLY E O 1
ATOM 1322 N N . ALA C 3 7 ? -60.664 3.513 -18.825 1.00 20.59 7 ALA E N 1
ATOM 1323 C CA . ALA C 3 7 ? -60.480 2.932 -20.120 1.00 21.10 7 ALA E CA 1
ATOM 1324 C C . ALA C 3 7 ? -61.689 3.062 -21.038 1.00 20.53 7 ALA E C 1
ATOM 1325 O O . ALA C 3 7 ? -61.593 3.306 -22.253 1.00 16.92 7 ALA E O 1
ATOM 1327 N N . LYS C 3 8 ? -62.881 2.787 -20.460 1.00 25.08 8 LYS E N 1
ATOM 1328 C CA . LYS C 3 8 ? -64.164 2.922 -21.139 1.00 27.03 8 LYS E CA 1
ATOM 1329 C C . LYS C 3 8 ? -64.506 4.386 -21.598 1.00 20.22 8 LYS E C 1
ATOM 1330 O O . LYS C 3 8 ? -64.934 4.648 -22.749 1.00 23.85 8 LYS E O 1
ATOM 1336 N N . VAL C 3 9 ? -64.301 5.303 -20.656 1.00 20.45 9 VAL E N 1
ATOM 1337 C CA . VAL C 3 9 ? -64.401 6.730 -20.926 1.00 19.91 9 VAL E CA 1
ATOM 1338 C C . VAL C 3 9 ? -63.457 7.078 -22.005 1.00 19.21 9 VAL E C 1
ATOM 1339 O O . VAL C 3 9 ? -63.874 7.807 -22.974 1.00 21.04 9 VAL E O 1
ATOM 1343 N N . PHE C 3 10 ? -62.228 6.614 -21.914 1.00 17.51 10 PHE E N 1
ATOM 1344 C CA . PHE C 3 10 ? -61.223 6.925 -22.955 1.00 15.98 10 PHE E CA 1
ATOM 1345 C C . PHE C 3 10 ? -61.715 6.403 -24.360 1.00 17.42 10 PHE E C 1
ATOM 1346 O O . PHE C 3 10 ? -61.645 7.118 -25.409 1.00 16.15 10 PHE E O 1
ATOM 1354 N N . SER C 3 11 ? -62.094 5.104 -24.468 1.00 21.44 11 SER E N 1
ATOM 1355 C CA . SER C 3 11 ? -62.538 4.576 -25.819 1.00 23.36 11 SER E CA 1
ATOM 1356 C C . SER C 3 11 ? -63.650 5.475 -26.387 1.00 20.51 11 SER E C 1
ATOM 1357 O O . SER C 3 11 ? -63.715 5.744 -27.588 1.00 22.71 11 SER E O 1
ATOM 1360 N N . GLY C 3 12 ? -64.564 5.936 -25.531 1.00 18.90 12 GLY E N 1
ATOM 1361 C CA . GLY C 3 12 ? -65.682 6.703 -26.098 1.00 22.00 12 GLY E CA 1
ATOM 1362 C C . GLY C 3 12 ? -65.495 8.143 -26.398 1.00 27.77 12 GLY E C 1
ATOM 1363 O O . GLY C 3 12 ? -66.310 8.735 -27.019 1.00 22.06 12 GLY E O 1
ATOM 1364 N N . ASN C 3 13 ? -64.460 8.752 -25.841 1.00 19.22 13 ASN E N 1
ATOM 1365 C CA . ASN C 3 13 ? -64.402 10.217 -25.849 1.00 16.32 13 ASN E CA 1
ATOM 1366 C C . ASN C 3 13 ? -63.025 10.791 -26.203 1.00 15.23 13 ASN E C 1
ATOM 1367 O O . ASN C 3 13 ? -62.935 11.996 -26.431 1.00 17.68 13 ASN E O 1
ATOM 1372 N N . CYS C 3 14 ? -62.045 9.946 -26.112 1.00 18.82 14 CYS E N 1
ATOM 1373 C CA . CYS C 3 14 ? -60.630 10.354 -26.287 1.00 20.07 14 CYS E CA 1
ATOM 1374 C C . CYS C 3 14 ? -59.912 9.632 -27.435 1.00 16.90 14 CYS E C 1
ATOM 1375 O O . CYS C 3 14 ? -59.069 10.247 -28.112 1.00 14.38 14 CYS E O 1
ATOM 1378 N N . ALA C 3 15 ? -60.219 8.393 -27.693 1.00 16.17 15 ALA E N 1
ATOM 1379 C CA . ALA C 3 15 ? -59.454 7.633 -28.693 1.00 18.83 15 ALA E CA 1
ATOM 1380 C C . ALA C 3 15 ? -59.609 8.189 -30.099 1.00 21.37 15 ALA E C 1
ATOM 1381 O O . ALA C 3 15 ? -58.763 7.820 -30.895 1.00 27.50 15 ALA E O 1
ATOM 1383 N N . ALA C 3 16 ? -60.680 8.982 -30.442 1.00 21.48 16 ALA E N 1
ATOM 1384 C CA . ALA C 3 16 ? -60.853 9.566 -31.770 1.00 23.95 16 ALA E CA 1
ATOM 1385 C C . ALA C 3 16 ? -59.606 10.338 -32.095 1.00 20.64 16 ALA E C 1
ATOM 1386 O O . ALA C 3 16 ? -59.237 10.451 -33.271 1.00 17.34 16 ALA E O 1
ATOM 1388 N N . CYS C 3 17 ? -58.888 10.777 -31.062 1.00 18.38 17 CYS E N 1
ATOM 1389 C CA . CYS C 3 17 ? -57.641 11.616 -31.268 1.00 15.87 17 CYS E CA 1
ATOM 1390 C C . CYS C 3 17 ? -56.379 11.060 -30.647 1.00 14.48 17 CYS E C 1
ATOM 1391 O O . CYS C 3 17 ? -55.279 11.496 -31.084 1.00 15.67 17 CYS E O 1
ATOM 1394 N N . HIS C 3 18 ? -56.493 10.291 -29.586 1.00 15.11 18 HIS E N 1
ATOM 1395 C CA . HIS C 3 18 ? -55.387 9.881 -28.748 1.00 14.01 18 HIS E CA 1
ATOM 1396 C C . HIS C 3 18 ? -55.227 8.329 -28.793 1.00 17.05 18 HIS E C 1
ATOM 1397 O O . HIS C 3 18 ? -54.601 7.783 -27.927 1.00 13.63 18 HIS E O 1
ATOM 1404 N N . MET C 3 19 ? -55.833 7.677 -29.799 1.00 18.55 19 MET E N 1
ATOM 1405 C CA A MET C 3 19 ? -55.626 6.236 -29.977 0.70 23.10 19 MET E CA 1
ATOM 1406 C CA B MET C 3 19 ? -55.650 6.246 -29.938 0.30 18.32 19 MET E CA 1
ATOM 1407 C C . MET C 3 19 ? -54.155 5.901 -29.797 1.00 17.25 19 MET E C 1
ATOM 1408 O O . MET C 3 19 ? -53.264 6.582 -30.336 1.00 18.25 19 MET E O 1
ATOM 1417 N N . GLY C 3 20 ? -53.862 4.863 -29.023 1.00 18.54 20 GLY E N 1
ATOM 1418 C CA . GLY C 3 20 ? -52.587 4.423 -28.756 1.00 15.42 20 GLY E CA 1
ATOM 1419 C C . GLY C 3 20 ? -51.635 5.288 -27.931 1.00 17.26 20 GLY E C 1
ATOM 1420 O O . GLY C 3 20 ? -50.445 5.016 -27.982 1.00 20.53 20 GLY E O 1
ATOM 1421 N N . GLY C 3 21 ? -52.206 6.301 -27.262 1.00 16.16 21 GLY E N 1
ATOM 1422 C CA . GLY C 3 21 ? -51.456 7.362 -26.571 1.00 16.26 21 GLY E CA 1
ATOM 1423 C C . GLY C 3 21 ? -50.836 8.399 -27.488 1.00 14.15 21 GLY E C 1
ATOM 1424 O O . GLY C 3 21 ? -50.046 9.172 -26.947 1.00 14.53 21 GLY E O 1
ATOM 1425 N N . GLY C 3 22 ? -51.279 8.543 -28.716 1.00 13.58 22 GLY E N 1
ATOM 1426 C CA . GLY C 3 22 ? -50.751 9.521 -29.733 1.00 12.54 22 GLY E CA 1
ATOM 1427 C C . GLY C 3 22 ? -51.566 10.814 -29.638 1.00 12.80 22 GLY E C 1
ATOM 1428 O O . GLY C 3 22 ? -52.182 11.128 -28.546 1.00 14.74 22 GLY E O 1
ATOM 1429 N N . ASN C 3 23 ? -51.531 11.552 -30.746 1.00 12.32 23 ASN E N 1
ATOM 1430 C CA . ASN C 3 23 ? -52.396 12.673 -30.948 1.00 15.22 23 ASN E CA 1
ATOM 1431 C C . ASN C 3 23 ? -52.457 12.888 -32.460 1.00 13.38 23 ASN E C 1
ATOM 1432 O O . ASN C 3 23 ? -51.364 13.216 -33.101 1.00 16.09 23 ASN E O 1
ATOM 1437 N N . VAL C 3 24 ? -53.591 12.756 -33.128 1.00 14.27 24 VAL E N 1
ATOM 1438 C CA . VAL C 3 24 ? -53.658 12.925 -34.594 1.00 13.56 24 VAL E CA 1
ATOM 1439 C C . VAL C 3 24 ? -53.676 14.359 -35.074 1.00 15.19 24 VAL E C 1
ATOM 1440 O O . VAL C 3 24 ? -53.533 14.606 -36.350 1.00 17.20 24 VAL E O 1
ATOM 1444 N N . VAL C 3 25 ? -54.056 15.237 -34.083 1.00 15.89 25 VAL E N 1
ATOM 1445 C CA . VAL C 3 25 ? -54.254 16.695 -34.298 1.00 13.11 25 VAL E CA 1
ATOM 1446 C C . VAL C 3 25 ? -53.012 17.572 -34.113 1.00 15.89 25 VAL E C 1
ATOM 1447 O O . VAL C 3 25 ? -52.705 18.488 -34.960 1.00 17.14 25 VAL E O 1
ATOM 1451 N N . MET C 3 26 ? -52.268 17.279 -33.015 1.00 13.11 26 MET E N 1
ATOM 1452 C CA . MET C 3 26 ? -51.032 18.075 -32.607 1.00 16.18 26 MET E CA 1
ATOM 1453 C C . MET C 3 26 ? -50.107 17.063 -32.152 1.00 16.11 26 MET E C 1
ATOM 1454 O O . MET C 3 26 ? -50.177 16.542 -31.031 1.00 15.90 26 MET E O 1
ATOM 1459 N N . ALA C 3 27 ? -49.316 16.608 -33.127 1.00 14.08 27 ALA E N 1
ATOM 1460 C CA . ALA C 3 27 ? -48.664 15.279 -33.028 1.00 15.99 27 ALA E CA 1
ATOM 1461 C C . ALA C 3 27 ? -47.471 15.297 -32.012 1.00 14.82 27 ALA E C 1
ATOM 1462 O O . ALA C 3 27 ? -47.033 14.238 -31.644 1.00 13.97 27 ALA E O 1
ATOM 1464 N N . ASN C 3 28 ? -47.047 16.455 -31.506 1.00 14.30 28 ASN E N 1
ATOM 1465 C CA . ASN C 3 28 ? -46.061 16.590 -30.466 1.00 15.60 28 ASN E CA 1
ATOM 1466 C C . ASN C 3 28 ? -46.692 16.439 -29.095 1.00 13.98 28 ASN E C 1
ATOM 1467 O O . ASN C 3 28 ? -46.050 15.955 -28.113 1.00 19.45 28 ASN E O 1
ATOM 1472 N N . LYS C 3 29 ? -48.018 16.759 -28.998 1.00 12.57 29 LYS E N 1
ATOM 1473 C CA . LYS C 3 29 ? -48.669 16.669 -27.718 1.00 13.67 29 LYS E CA 1
ATOM 1474 C C . LYS C 3 29 ? -49.335 15.313 -27.451 1.00 13.92 29 LYS E C 1
ATOM 1475 O O . LYS C 3 29 ? -50.548 15.227 -27.311 1.00 12.95 29 LYS E O 1
ATOM 1481 N N . THR C 3 30 ? -48.483 14.291 -27.268 1.00 12.89 30 THR E N 1
ATOM 1482 C CA . THR C 3 30 ? -49.038 12.940 -27.171 1.00 15.67 30 THR E CA 1
ATOM 1483 C C . THR C 3 30 ? -49.258 12.681 -25.698 1.00 13.45 30 THR E C 1
ATOM 1484 O O . THR C 3 30 ? -49.034 13.595 -24.833 1.00 10.86 30 THR E O 1
ATOM 1488 N N . LEU C 3 31 ? -49.856 11.485 -25.357 1.00 12.66 31 LEU E N 1
ATOM 1489 C CA . LEU C 3 31 ? -50.089 11.035 -23.989 1.00 14.70 31 LEU E CA 1
ATOM 1490 C C . LEU C 3 31 ? -48.926 10.165 -23.341 1.00 15.73 31 LEU E C 1
ATOM 1491 O O . LEU C 3 31 ? -49.098 9.541 -22.376 1.00 15.96 31 LEU E O 1
ATOM 1496 N N . LYS C 3 32 ? -47.796 10.129 -24.068 1.00 14.07 32 LYS E N 1
ATOM 1497 C CA . LYS C 3 32 ? -46.601 9.377 -23.593 1.00 17.95 32 LYS E CA 1
ATOM 1498 C C . LYS C 3 32 ? -45.990 10.168 -22.452 1.00 15.90 32 LYS E C 1
ATOM 1499 O O . LYS C 3 32 ? -45.980 11.420 -22.385 1.00 15.52 32 LYS E O 1
ATOM 1505 N N . LYS C 3 33 ? -45.491 9.435 -21.480 1.00 16.66 33 LYS E N 1
ATOM 1506 C CA . LYS C 3 33 ? -44.926 10.112 -20.317 1.00 19.29 33 LYS E CA 1
ATOM 1507 C C . LYS C 3 33 ? -43.931 11.193 -20.639 1.00 18.34 33 LYS E C 1
ATOM 1508 O O . LYS C 3 33 ? -44.020 12.273 -20.075 1.00 18.62 33 LYS E O 1
ATOM 1514 N N . GLU C 3 34 ? -42.909 10.949 -21.467 1.00 17.75 34 GLU E N 1
ATOM 1515 C CA . GLU C 3 34 ? -41.960 11.985 -21.728 1.00 18.72 34 GLU E CA 1
ATOM 1516 C C . GLU C 3 34 ? -42.580 13.286 -22.364 1.00 17.38 34 GLU E C 1
ATOM 1517 O O . GLU C 3 34 ? -42.133 14.414 -22.018 1.00 17.86 34 GLU E O 1
ATOM 1523 N N . ALA C 3 35 ? -43.608 13.105 -23.186 1.00 17.80 35 ALA E N 1
ATOM 1524 C CA . ALA C 3 35 ? -44.281 14.280 -23.730 1.00 15.76 35 ALA E CA 1
ATOM 1525 C C . ALA C 3 35 ? -45.006 15.004 -22.615 1.00 15.01 35 ALA E C 1
ATOM 1526 O O . ALA C 3 35 ? -44.929 16.222 -22.457 1.00 13.14 35 ALA E O 1
ATOM 1528 N N . LEU C 3 36 ? -45.749 14.284 -21.785 1.00 13.83 36 LEU E N 1
ATOM 1529 C CA . LEU C 3 36 ? -46.510 14.952 -20.725 1.00 14.42 36 LEU E CA 1
ATOM 1530 C C . LEU C 3 36 ? -45.635 15.731 -19.777 1.00 13.76 36 LEU E C 1
ATOM 1531 O O . LEU C 3 36 ? -45.956 16.888 -19.467 1.00 16.17 36 LEU E O 1
ATOM 1536 N N . GLU C 3 37 ? -44.511 15.074 -19.334 1.00 16.58 37 GLU E N 1
ATOM 1537 C CA . GLU C 3 37 ? -43.489 15.769 -18.492 1.00 14.95 37 GLU E CA 1
ATOM 1538 C C . GLU C 3 37 ? -42.914 17.054 -19.171 1.00 15.24 37 GLU E C 1
ATOM 1539 O O . GLU C 3 37 ? -42.731 18.066 -18.531 1.00 19.06 37 GLU E O 1
ATOM 1545 N N . GLN C 3 38 ? -42.717 17.037 -20.503 1.00 12.89 38 GLN E N 1
ATOM 1546 C CA . GLN C 3 38 ? -42.182 18.281 -21.180 1.00 15.43 38 GLN E CA 1
ATOM 1547 C C . GLN C 3 38 ? -43.102 19.465 -20.967 1.00 15.31 38 GLN E C 1
ATOM 1548 O O . GLN C 3 38 ? -42.639 20.658 -20.971 1.00 14.02 38 GLN E O 1
ATOM 1554 N N . PHE C 3 39 ? -44.402 19.206 -20.902 1.00 14.91 39 PHE E N 1
ATOM 1555 C CA . PHE C 3 39 ? -45.438 20.241 -20.853 1.00 15.92 39 PHE E CA 1
ATOM 1556 C C . PHE C 3 39 ? -46.043 20.531 -19.454 1.00 14.01 39 PHE E C 1
ATOM 1557 O O . PHE C 3 39 ? -47.082 21.308 -19.206 1.00 17.94 39 PHE E O 1
ATOM 1565 N N . GLY C 3 40 ? -45.422 19.935 -18.467 1.00 13.92 40 GLY E N 1
ATOM 1566 C CA . GLY C 3 40 ? -45.928 20.094 -17.104 1.00 16.04 40 GLY E CA 1
ATOM 1567 C C . GLY C 3 40 ? -47.269 19.359 -16.905 1.00 16.45 40 GLY E C 1
ATOM 1568 O O . GLY C 3 40 ? -48.020 19.689 -16.012 1.00 20.37 40 GLY E O 1
ATOM 1569 N N . MET C 3 41 ? -47.551 18.347 -17.711 1.00 13.79 41 MET E N 1
ATOM 1570 C CA . MET C 3 41 ? -48.829 17.632 -17.732 1.00 13.83 41 MET E CA 1
ATOM 1571 C C . MET C 3 41 ? -48.968 16.267 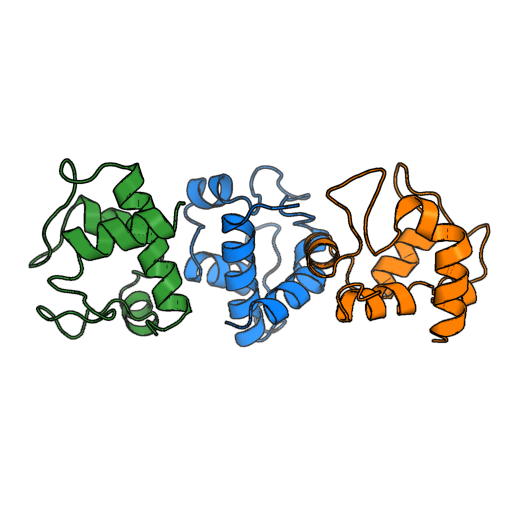-17.083 1.00 14.40 41 MET E C 1
ATOM 1572 O O . MET C 3 41 ? -50.032 15.599 -17.194 1.00 16.91 41 MET E O 1
ATOM 1577 N N . TYR C 3 42 ? -47.877 15.766 -16.514 1.00 13.12 42 TYR E N 1
ATOM 1578 C CA . TYR C 3 42 ? -47.792 14.505 -15.861 1.00 15.09 42 TYR E CA 1
ATOM 1579 C C . TYR C 3 42 ? -48.269 14.544 -14.446 1.00 14.09 42 TYR E C 1
ATOM 1580 O O . TYR C 3 42 ? -47.523 14.286 -13.491 1.00 15.92 42 TYR E O 1
ATOM 1589 N N . SER C 3 43 ? -49.536 14.897 -14.294 1.00 14.60 43 SER E N 1
ATOM 1590 C CA . SER C 3 43 ? -50.138 14.816 -12.926 1.00 15.15 43 SER E CA 1
ATOM 1591 C C . SER C 3 43 ? -51.629 14.739 -13.192 1.00 14.54 43 SER E C 1
ATOM 1592 O O . SER C 3 43 ? -52.134 15.125 -14.282 1.00 14.94 43 SER E O 1
ATOM 1595 N N . GLU C 3 44 ? -52.276 14.039 -12.265 1.00 15.35 44 GLU E N 1
ATOM 1596 C CA . GLU C 3 44 ? -53.695 13.885 -12.291 1.00 17.19 44 GLU E CA 1
ATOM 1597 C C . GLU C 3 44 ? -54.462 15.240 -12.353 1.00 13.77 44 GLU E C 1
ATOM 1598 O O . GLU C 3 44 ? -55.447 15.355 -13.180 1.00 15.47 44 GLU E O 1
ATOM 1604 N N . ASP C 3 45 ? -54.049 16.216 -11.593 1.00 16.12 45 ASP E N 1
ATOM 1605 C CA . ASP C 3 45 ? -54.757 17.528 -11.498 1.00 14.96 45 ASP E CA 1
ATOM 1606 C C . ASP C 3 45 ? -54.488 18.235 -12.872 1.00 14.10 45 ASP E C 1
ATOM 1607 O O . ASP C 3 45 ? -55.447 18.866 -13.414 1.00 14.57 45 ASP E O 1
ATOM 1612 N N . ALA C 3 46 ? -53.303 18.175 -13.494 1.00 13.04 46 ALA E N 1
ATOM 1613 C CA . ALA C 3 46 ? -53.156 18.966 -14.790 1.00 13.89 46 ALA E CA 1
ATOM 1614 C C . ALA C 3 46 ? -54.094 18.292 -15.822 1.00 14.10 46 ALA E C 1
ATOM 1615 O O . ALA C 3 46 ? -54.676 19.008 -16.651 1.00 15.68 46 ALA E O 1
ATOM 1617 N N . ILE C 3 47 ? -54.204 16.943 -15.839 1.00 12.45 47 ILE E N 1
ATOM 1618 C CA . ILE C 3 47 ? -54.957 16.252 -16.830 1.00 14.27 47 ILE E CA 1
ATOM 1619 C C . ILE C 3 47 ? -56.434 16.532 -16.626 1.00 14.92 47 ILE E C 1
ATOM 1620 O O . ILE C 3 47 ? -57.128 16.846 -17.580 1.00 15.07 47 ILE E O 1
ATOM 1625 N N . ILE C 3 48 ? -56.890 16.488 -15.363 1.00 14.42 48 ILE E N 1
ATOM 1626 C CA . ILE C 3 48 ? -58.268 16.852 -15.106 1.00 17.26 48 ILE E CA 1
ATOM 1627 C C . ILE C 3 48 ? -58.619 18.250 -15.533 1.00 13.27 48 ILE E C 1
ATOM 1628 O O . ILE C 3 48 ? -59.664 18.478 -16.147 1.00 14.92 48 ILE E O 1
ATOM 1633 N N . TYR C 3 49 ? -57.760 19.189 -15.256 1.00 13.29 49 TYR E N 1
ATOM 1634 C CA . TYR C 3 49 ? -57.956 20.559 -15.751 1.00 14.98 49 TYR E CA 1
ATOM 1635 C C . TYR C 3 49 ? -58.187 20.618 -17.228 1.00 13.64 49 TYR E C 1
ATOM 1636 O O . TYR C 3 49 ? -59.114 21.272 -17.689 1.00 13.08 49 TYR E O 1
ATOM 1645 N N . GLN C 3 50 ? -57.313 19.997 -18.022 1.00 15.79 50 GLN E N 1
ATOM 1646 C CA . GLN C 3 50 ? -57.393 20.138 -19.457 1.00 17.61 50 GLN E CA 1
ATOM 1647 C C . GLN C 3 50 ? -58.581 19.432 -20.081 1.00 16.74 50 GLN E C 1
ATOM 1648 O O . GLN C 3 50 ? -59.196 19.949 -21.013 1.00 16.32 50 GLN E O 1
ATOM 1654 N N . VAL C 3 51 ? -59.010 18.343 -19.453 1.00 15.40 51 VAL E N 1
ATOM 1655 C CA . VAL C 3 51 ? -60.191 17.610 -19.873 1.00 14.95 51 VAL E CA 1
ATOM 1656 C C . VAL C 3 51 ? -61.446 18.446 -19.571 1.00 16.35 51 VAL E C 1
ATOM 1657 O O . VAL C 3 51 ? -62.448 18.484 -20.330 1.00 16.60 51 VAL E O 1
ATOM 1661 N N . GLN C 3 52 ? -61.487 18.998 -18.388 1.00 14.87 52 GLN E N 1
ATOM 1662 C CA . GLN C 3 52 ? -62.564 19.948 -18.000 1.00 18.68 52 GLN E CA 1
ATOM 1663 C C . GLN C 3 52 ? -62.728 21.096 -18.896 1.00 19.97 52 GLN E C 1
ATOM 1664 O O . GLN C 3 52 ? -63.823 21.332 -19.463 1.00 19.72 52 GLN E O 1
ATOM 1670 N N . HIS C 3 53 ? -61.644 21.802 -19.124 1.00 20.79 53 HIS E N 1
ATOM 1671 C CA . HIS C 3 53 ? -61.764 23.041 -19.769 1.00 18.20 53 HIS E CA 1
ATOM 1672 C C . HIS C 3 53 ? -61.344 23.053 -21.247 1.00 14.08 53 HIS E C 1
ATOM 1673 O O . HIS C 3 53 ? -61.529 24.094 -21.917 1.00 14.41 53 HIS E O 1
ATOM 1680 N N . GLY C 3 54 ? -60.773 21.946 -21.811 1.00 15.69 54 GLY E N 1
ATOM 1681 C CA . GLY C 3 54 ? -60.371 22.056 -23.151 1.00 13.47 54 GLY E CA 1
ATOM 1682 C C . GLY C 3 54 ? -59.045 22.870 -23.311 1.00 15.73 54 GLY E C 1
ATOM 1683 O O . GLY C 3 54 ? -58.527 23.514 -22.358 1.00 12.91 54 GLY E O 1
ATOM 1684 N N . LYS C 3 55 ? -58.492 22.814 -24.523 1.00 15.12 55 LYS E N 1
ATOM 1685 C CA . LYS C 3 55 ? -57.390 23.588 -24.964 1.00 17.35 55 LYS E CA 1
ATOM 1686 C C . LYS C 3 55 ? -57.134 23.615 -26.450 1.00 14.54 55 LYS E C 1
ATOM 1687 O O . LYS C 3 55 ? -56.740 22.576 -27.035 1.00 13.96 55 LYS E O 1
ATOM 1693 N N . ASN C 3 56 ? -57.260 24.795 -27.008 1.00 19.14 56 ASN E N 1
ATOM 1694 C CA . ASN C 3 56 ? -57.147 24.983 -28.480 1.00 16.80 56 ASN E CA 1
ATOM 1695 C C . ASN C 3 56 ? -58.011 23.945 -29.133 1.00 14.96 56 ASN E C 1
ATOM 1696 O O . ASN C 3 56 ? -59.274 23.904 -28.970 1.00 16.59 56 ASN E O 1
ATOM 1701 N N . ALA C 3 57 ? -57.371 23.058 -29.859 1.00 16.05 57 ALA E N 1
ATOM 1702 C CA . ALA C 3 57 ? -58.065 22.115 -30.711 1.00 16.88 57 ALA E CA 1
ATOM 1703 C C . ALA C 3 57 ? -58.702 20.984 -29.885 1.00 16.47 57 ALA E C 1
ATOM 1704 O O . ALA C 3 57 ? -59.654 20.316 -30.394 1.00 17.27 57 ALA E O 1
ATOM 1706 N N . MET C 3 58 ? -58.355 20.814 -28.615 1.00 17.54 58 MET E N 1
ATOM 1707 C CA . MET C 3 58 ? -58.960 19.806 -27.768 1.00 16.32 58 MET E CA 1
ATOM 1708 C C . MET C 3 58 ? -60.251 20.276 -27.142 1.00 14.21 58 MET E C 1
ATOM 1709 O O . MET C 3 58 ? -60.267 21.311 -26.443 1.00 14.71 58 MET E O 1
ATOM 1714 N N . PRO C 3 59 ? -61.373 19.592 -27.408 1.00 14.59 59 PRO E N 1
ATOM 1715 C CA . PRO C 3 59 ? -62.581 20.028 -26.744 1.00 15.72 59 PRO E CA 1
ATOM 1716 C C . PRO C 3 59 ? -62.586 19.954 -25.213 1.00 15.97 59 PRO E C 1
ATOM 1717 O O . PRO C 3 59 ? -61.840 19.256 -24.656 1.00 17.24 59 PRO E O 1
ATOM 1721 N N . ALA C 3 60 ? -63.541 20.682 -24.611 1.00 17.17 60 ALA E N 1
ATOM 1722 C CA . ALA C 3 60 ? -63.830 20.700 -23.274 1.00 18.96 60 ALA E CA 1
ATOM 1723 C C . ALA C 3 60 ? -64.848 19.625 -22.914 1.00 19.85 60 ALA E C 1
ATOM 1724 O O . ALA C 3 60 ? -65.784 19.409 -23.685 1.00 21.11 60 ALA E O 1
ATOM 1726 N N . PHE C 3 61 ? -64.678 18.906 -21.789 1.00 14.76 61 PHE E N 1
ATOM 1727 C CA . PHE C 3 61 ? -65.582 17.855 -21.387 1.00 16.23 61 PHE E CA 1
ATOM 1728 C C . PHE C 3 61 ? -66.529 18.133 -20.140 1.00 17.88 61 PHE E C 1
ATOM 1729 O O . PHE C 3 61 ? -67.417 17.227 -19.749 1.00 21.03 61 PHE E O 1
ATOM 1737 N N . ALA C 3 62 ? -66.299 19.274 -19.512 1.00 21.98 62 ALA E N 1
ATOM 1738 C CA . ALA C 3 62 ? -67.118 19.793 -18.343 1.00 22.51 62 ALA E CA 1
ATOM 1739 C C . ALA C 3 62 ? -68.560 19.663 -18.728 1.00 26.49 62 ALA E C 1
ATOM 1740 O O . ALA C 3 62 ? -68.868 19.827 -19.888 1.00 24.31 62 ALA E O 1
ATOM 1742 N N . GLY C 3 63 ? -69.378 19.134 -17.819 1.00 26.07 63 GLY E N 1
ATOM 1743 C CA . GLY C 3 63 ? -70.796 18.965 -18.141 1.00 35.21 63 GLY E CA 1
ATOM 1744 C C . GLY C 3 63 ? -71.066 17.932 -19.224 1.00 31.31 63 GLY E C 1
ATOM 1745 O O . GLY C 3 63 ? -72.232 17.718 -19.574 1.00 40.18 63 GLY E O 1
ATOM 1746 N N . ARG C 3 64 ? -70.037 17.287 -19.798 1.00 27.65 64 ARG E N 1
ATOM 1747 C CA . ARG C 3 64 ? -70.316 16.194 -20.747 1.00 27.08 64 ARG E CA 1
ATOM 1748 C C . ARG C 3 64 ? -69.942 14.837 -20.150 1.00 25.71 64 ARG E C 1
ATOM 1749 O O . ARG C 3 64 ? -70.433 13.790 -20.564 1.00 34.03 64 ARG E O 1
ATOM 1757 N N . LEU C 3 65 ? -68.960 14.878 -19.260 1.00 23.29 65 LEU E N 1
ATOM 1758 C CA . LEU C 3 65 ? -68.536 13.779 -18.550 1.00 21.98 65 LEU E CA 1
ATOM 1759 C C . LEU C 3 65 ? -68.769 14.267 -17.137 1.00 22.09 65 LEU E C 1
ATOM 1760 O O . LEU C 3 65 ? -68.705 15.499 -16.858 1.00 24.49 65 LEU E O 1
ATOM 1765 N N . THR C 3 66 ? -69.050 13.281 -16.251 1.00 25.51 66 THR E N 1
ATOM 1766 C CA . THR C 3 66 ? -69.116 13.480 -14.835 1.00 22.98 66 THR E CA 1
ATOM 1767 C C . THR C 3 66 ? -67.720 13.597 -14.176 1.00 29.39 66 THR E C 1
ATOM 1768 O O . THR C 3 66 ? -66.689 13.201 -14.732 1.00 22.87 66 THR E O 1
ATOM 1772 N N . ASP C 3 67 ? -67.725 14.145 -12.967 1.00 24.19 67 ASP E N 1
ATOM 1773 C CA . ASP C 3 67 ? -66.521 14.343 -12.163 1.00 25.10 67 ASP E CA 1
ATOM 1774 C C . ASP C 3 67 ? -65.772 13.051 -12.078 1.00 24.76 67 ASP E C 1
ATOM 1775 O O . ASP C 3 67 ? -64.538 13.026 -12.212 1.00 25.14 67 ASP E O 1
ATOM 1780 N N . GLU C 3 68 ? -66.561 11.998 -11.866 1.00 28.05 68 GLU E N 1
ATOM 1781 C CA . GLU C 3 68 ? -66.046 10.717 -11.561 1.00 29.18 68 GLU E CA 1
ATOM 1782 C C . GLU C 3 68 ? -65.411 10.157 -12.802 1.00 27.95 68 GLU E C 1
ATOM 1783 O O . GLU C 3 68 ? -64.359 9.468 -12.674 1.00 27.08 68 GLU E O 1
ATOM 1789 N N . GLN C 3 69 ? -66.091 10.321 -13.949 1.00 24.55 69 GLN E N 1
ATOM 1790 C CA . GLN C 3 69 ? -65.568 9.856 -15.268 1.00 25.43 69 GLN E CA 1
ATOM 1791 C C . GLN C 3 69 ? -64.349 10.621 -15.642 1.00 22.75 69 GLN E C 1
ATOM 1792 O O . GLN C 3 69 ? -63.499 10.029 -16.338 1.00 20.56 69 GLN E O 1
ATOM 1798 N N . ILE C 3 70 ? -64.268 11.910 -15.237 1.00 21.83 70 ILE E N 1
ATOM 1799 C CA . ILE C 3 70 ? -63.111 12.697 -15.628 1.00 24.47 70 ILE E CA 1
ATOM 1800 C C . ILE C 3 70 ? -61.872 12.301 -14.774 1.00 22.67 70 ILE E C 1
ATOM 1801 O O . ILE C 3 70 ? -60.756 12.069 -15.332 1.00 20.98 70 ILE E O 1
ATOM 1806 N N . GLN C 3 71 ? -62.087 12.036 -13.462 1.00 20.45 71 GLN E N 1
ATOM 1807 C CA . GLN C 3 71 ? -61.095 11.467 -12.552 1.00 24.04 71 GLN E CA 1
ATOM 1808 C C . GLN C 3 71 ? -60.543 10.112 -13.068 1.00 21.90 71 GLN E C 1
ATOM 1809 O O . GLN C 3 71 ? -59.322 9.865 -13.114 1.00 22.87 71 GLN E O 1
ATOM 1815 N N . ASP C 3 72 ? -61.436 9.261 -13.457 1.00 19.88 72 ASP E N 1
ATOM 1816 C CA . ASP C 3 72 ? -61.081 7.896 -13.943 1.00 17.10 72 ASP E CA 1
ATOM 1817 C C . ASP C 3 72 ? -60.321 7.853 -15.246 1.00 16.76 72 ASP E C 1
ATOM 1818 O O . ASP C 3 72 ? -59.311 7.165 -15.340 1.00 15.36 72 ASP E O 1
ATOM 1823 N N . VAL C 3 73 ? -60.706 8.687 -16.199 1.00 17.54 73 VAL E N 1
ATOM 1824 C CA . VAL C 3 73 ? -60.007 8.817 -17.506 1.00 15.78 73 VAL E CA 1
ATOM 1825 C C . VAL C 3 73 ? -58.633 9.459 -17.214 1.00 14.24 73 VAL E C 1
ATOM 1826 O O . VAL C 3 73 ? -57.628 8.950 -17.756 1.00 15.94 73 VAL E O 1
ATOM 1830 N N . ALA C 3 74 ? -58.545 10.434 -16.258 1.00 14.66 74 ALA E N 1
ATOM 1831 C CA . ALA C 3 74 ? -57.103 11.023 -15.922 1.00 16.68 74 ALA E CA 1
ATOM 1832 C C . ALA C 3 74 ? -56.178 9.925 -15.389 1.00 17.08 74 ALA E C 1
ATOM 1833 O O . ALA C 3 74 ? -55.020 9.725 -15.816 1.00 17.68 74 ALA E O 1
ATOM 1835 N N . ALA C 3 75 ? -56.737 9.127 -14.441 1.00 18.69 75 ALA E N 1
ATOM 1836 C CA . ALA C 3 75 ? -56.055 8.027 -13.899 1.00 19.41 75 ALA E CA 1
ATOM 1837 C C . ALA C 3 75 ? -55.658 6.958 -14.860 1.00 19.94 75 ALA E C 1
ATOM 1838 O O . ALA C 3 75 ? -54.500 6.541 -14.797 1.00 20.70 75 ALA E O 1
ATOM 1840 N N . TYR C 3 76 ? -56.576 6.565 -15.750 1.00 22.16 76 TYR E N 1
ATOM 1841 C CA . TYR C 3 76 ? -56.290 5.706 -16.892 1.00 21.14 76 TYR E CA 1
ATOM 1842 C C . TYR C 3 76 ? -55.125 6.252 -17.773 1.00 18.78 76 TYR E C 1
ATOM 1843 O O . TYR C 3 76 ? -54.173 5.471 -18.044 1.00 19.60 76 TYR E O 1
ATOM 1852 N N . VAL C 3 77 ? -55.130 7.545 -18.089 1.00 15.93 77 VAL E N 1
ATOM 1853 C CA . VAL C 3 77 ? -54.040 8.154 -18.875 1.00 15.61 77 VAL E CA 1
ATOM 1854 C C . VAL C 3 77 ? -52.679 8.005 -18.129 1.00 17.61 77 VAL E C 1
ATOM 1855 O O . VAL C 3 77 ? -51.741 7.576 -18.801 1.00 15.83 77 VAL E O 1
ATOM 1859 N N . LEU C 3 78 ? -52.601 8.328 -16.824 1.00 17.39 78 LEU E N 1
ATOM 1860 C CA . LEU C 3 78 ? -51.332 8.293 -16.079 1.00 20.37 78 LEU E CA 1
ATOM 1861 C C . LEU C 3 78 ? -50.840 6.858 -16.034 1.00 22.45 78 LEU E C 1
ATOM 1862 O O . LEU C 3 78 ? -49.669 6.618 -16.186 1.00 24.66 78 LEU E O 1
ATOM 1867 N N . ASP C 3 79 ? -51.787 5.896 -15.864 1.00 22.72 79 ASP E N 1
ATOM 1868 C CA . ASP C 3 79 ? -51.381 4.517 -15.738 1.00 22.41 79 ASP E CA 1
ATOM 1869 C C . ASP C 3 79 ? -50.819 3.984 -17.044 1.00 21.12 79 ASP E C 1
ATOM 1870 O O . ASP C 3 79 ? -49.771 3.362 -17.107 1.00 21.48 79 ASP E O 1
ATOM 1875 N N . GLN C 3 80 ? -51.467 4.267 -18.147 1.00 18.49 80 GLN E N 1
ATOM 1876 C CA . GLN C 3 80 ? -50.984 3.799 -19.488 1.00 18.58 80 GLN E CA 1
ATOM 1877 C C . GLN C 3 80 ? -49.656 4.467 -19.813 1.00 21.55 80 GLN E C 1
ATOM 1878 O O . GLN C 3 80 ? -48.730 3.768 -20.305 1.00 21.65 80 GLN E O 1
ATOM 1884 N N . ALA C 3 81 ? -49.532 5.806 -19.556 1.00 19.84 81 ALA E N 1
ATOM 1885 C CA . ALA C 3 81 ? -48.275 6.454 -19.726 1.00 17.34 81 ALA E CA 1
ATOM 1886 C C . ALA C 3 81 ? -47.140 5.839 -18.897 1.00 19.15 81 ALA E C 1
ATOM 1887 O O . ALA C 3 81 ? -45.975 5.761 -19.362 1.00 23.31 81 ALA E O 1
ATOM 1889 N N . ALA C 3 82 ? -47.445 5.381 -17.662 1.00 22.64 82 ALA E N 1
ATOM 1890 C CA . ALA C 3 82 ? -46.342 4.743 -16.889 1.00 25.69 82 ALA E CA 1
ATOM 1891 C C . ALA C 3 82 ? -45.933 3.418 -17.491 1.00 30.15 82 ALA E C 1
ATOM 1892 O O . ALA C 3 82 ? -44.793 2.997 -17.445 1.00 27.38 82 ALA E O 1
ATOM 1894 N N . LYS C 3 83 ? -46.896 2.775 -18.097 1.00 30.84 83 LYS E N 1
ATOM 1895 C CA . LYS C 3 83 ? -46.719 1.491 -18.764 1.00 31.97 83 LYS E CA 1
ATOM 1896 C C . LYS C 3 83 ? -46.379 1.618 -20.262 1.00 32.45 83 LYS E C 1
ATOM 1897 O O . LYS C 3 83 ? -45.974 0.651 -20.873 1.00 26.01 83 LYS E O 1
ATOM 1903 N N . GLY C 3 84 ? -46.363 2.833 -20.834 1.00 27.34 84 GLY E N 1
ATOM 1904 C CA . GLY C 3 84 ? -45.769 3.069 -22.155 1.00 31.83 84 GLY E CA 1
ATOM 1905 C C . GLY C 3 84 ? -46.759 2.778 -23.267 1.00 24.59 84 GLY E C 1
ATOM 1906 O O . GLY C 3 84 ? -46.394 2.594 -24.423 1.00 26.38 84 GLY E O 1
ATOM 1907 N N . TRP C 3 85 ? -48.061 2.731 -22.950 1.00 21.52 85 TRP E N 1
ATOM 1908 C CA . TRP C 3 85 ? -49.096 2.557 -23.980 1.00 24.54 85 TRP E CA 1
ATOM 1909 C C . TRP C 3 85 ? -48.863 1.297 -24.867 1.00 25.39 85 TRP E C 1
ATOM 1910 O O . TRP C 3 85 ? -48.997 1.298 -26.093 1.00 30.13 85 TRP E O 1
ATOM 1921 N N . VAL C 3 86 ? -48.579 0.205 -24.174 1.00 30.71 86 VAL E N 1
ATOM 1922 C CA . VAL C 3 86 ? -48.592 -1.166 -24.769 1.00 28.63 86 VAL E CA 1
ATOM 1923 C C . VAL C 3 86 ? -49.970 -1.609 -25.260 1.00 37.95 86 VAL E C 1
ATOM 1924 O O . VAL C 3 86 ? -50.975 -0.886 -25.114 1.00 36.23 86 VAL E O 1
#

Sequence (258 aa):
ADLANGAKVFSGNCAACHMGGGNVVMANKTLKKEALEQFGMYSEEAIIYQVQHGKNAMPAFAGRLTDEQIQDVAAYVLDQAAKGWVADLANGAKVFSGNCAACHMGGGNVVMANKTLKKEALEQFGMYSEEAIIYQVQHGKNAMPAFAGRLTDEQIQVAAYVLDQAAKGWAGADLANGAKVFSGNCAACHMMGGGNVVMANKTLKKEALEQFGMYSEDAIIYQVQHGKNAMPAFAGRLTDEQIQDVAAYVLDQAAKGWV

CATH classification: 1.10.760.10

Solvent-accessible surface area: 14402 Å² total

Organism: Thermosynechococcus vestitus (strain NIES-2133 / IAM M-273 / BP-1) (NCBI:txid197221)

B-factor: mean 21.11, std 6.84, range [10.39, 53.4]

InterPro domains:
  IPR008168 Cytochrome c, class IC [PR00605] (37-48)
  IPR008168 Cytochrome c, class IC [PR00605] (80-102)
  IPR009056 Cytochrome c-like domain [PF13442] (26-102)
  IPR009056 Cytochrome c-like domain [PS51007] (26-106)
  IPR023655 Cytochrome c6 [MF_00594] (26-110)
  IPR023655 Cytochrome c6 [PTHR34688] (9-111)
  IPR036909 Cytochrome c-like domain superfamily [G3DSA:1.10.760.10] (26-112)
  IPR036909 Cytochrome c-like domain superfamily [SSF46626] (3-110)

Foldseek 3Di:
DAQVLLVVLCVPPPCVAQPQQAGPPDGLCTLAPVSCVVVVQLDLVSQLVCCQPPDDPGDHCNPVDDPVNSSNNSVNSNVCNVVDTD/DDLVLLVVLCVVQPCVAAPLQAGPPDRQCTLACVSCVVVVNLDLVSQLVCCQPPDDVGDHCVVPDDPVNSNVSVNSNVCNVVNSDD/DDLVLLVVLCVVQPCVAQPLQAGNPPRLCGLAVVSC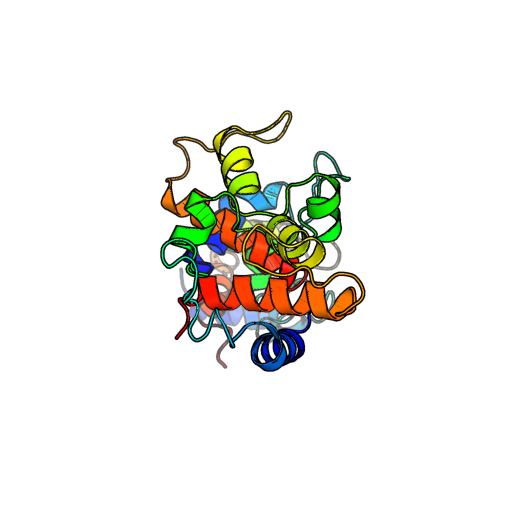VVVVRLDLVSQLVCQQPPDDVGDHCNVPDDPVNSSNNSVNSNVCNVVGSD

Nearest PDB structures (foldseek):
  6tr1-assembly3_E  TM=1.012E+00  e=1.121E-15  Thermosynechococcus vestitus BP-1
  6tsy-assembly4_D  TM=1.006E+00  e=1.206E-14  Thermosynechococcus vestitus BP-1
  6tr1-assembly2_C  TM=1.006E+00  e=1.847E-14  Thermosynechococcus vestitus BP-1
  4gyd-assembly6_F  TM=9.856E-01  e=1.177E-11  Nostoc sp. PCC 7120 = FACHB-418
  2zbo-assembly1_A  TM=1.001E+00  e=3.316E-11  Sargassum fusiforme

Secondary structure (DSSP, 8-state):
--HHHHHHHHHHHTHHHHGGG--SSSTT--SSHHHHHHTT--BHHHHHHHHHH-BTTBPP-TTTS-HHHHHHHHHHHHHHHHH---/--HHHHHHHHHHHTHHHHGGG--SSSTTS-SSHHHHHHHT--SHHHHHHHHHH-BTTBPP-TTTS-HHHH--HHHHHHHHHTT---/--HHHHHHHHHHHTHHHHGGG--SSSTTS-SSHHHHHHTT--BHHHHHHHHHH-BTTBPP-TTTS-HHHHHHHHHHHHHHHHHT--

Radius of gyration: 22.09 Å; Cα contacts (8 Å, |Δi|>4): 387; chains: 3; bounding box: 44×48×62 Å